Protein AF-A0A699ZZH4-F1 (afdb_monomer_lite)

Foldseek 3Di:
DLLVVLVVLLVVLVVPPAAQDLVNLQVLLVVLCVLQQDDADDDPDPPDPDPDPPPDDQDADPCCSVVVSSLSSLLSQLPRPSYDLVRNCVSCDLVVLLSLVNCLQHSHVVSLVSSLNNNLSCVVRNVVCVVVNVVSLVVVVCCCVPPPVDGNRVVSSVVSVVVVLVPADPPHDPVNDQCQVPLLSLQVVLVVLLVPQDPPDVVVNVVSVVVNVVSVVSHDPVSCVNCVVSVVVVVVVVVVDPVCVVPPPPD

Secondary structure (DSSP, 8-state):
-HHHHHHHHHHHHHHT-SPPPHHHHHHHHHHHHHHH--PPPPPPP-----S-TTS-PPPPPTTHHHHHHHHHHHHHHHH-TTS-HHHHTTTS-HHHHHHHHHGGG-S-HHHHHHHHHHHHHHHHH-GGGHHHHHHHHHHHHHHIIIIIS--TTHHHHHHHHHHHHHTPPSSPPGGG-STTT-GGGHHHHHHHHHHT--SS-HHHHHHHHHHHHHHHHT--HHHHHHHHHHHHHHHHHHHT-TTTTTTSTT-

Organism: Haematococcus lacustris (NCBI:txid44745)

Radius of gyration: 22.62 Å; chains: 1; bounding box: 59×47×50 Å

Structure (mmCIF, N/CA/C/O backbone):
data_AF-A0A699ZZH4-F1
#
_entry.id   AF-A0A699ZZH4-F1
#
loop_
_atom_site.group_PDB
_atom_site.id
_atom_site.type_symbol
_atom_site.label_atom_id
_atom_site.label_alt_id
_atom_site.label_comp_id
_atom_site.label_asym_id
_atom_site.label_entity_id
_atom_site.label_seq_id
_atom_site.pdbx_PDB_ins_code
_atom_site.Cartn_x
_atom_site.Cartn_y
_atom_site.Cartn_z
_atom_site.occupancy
_atom_site.B_iso_or_equiv
_atom_site.auth_seq_id
_atom_site.auth_comp_id
_atom_site.auth_asym_id
_atom_site.auth_atom_id
_atom_site.pdbx_PDB_model_num
ATOM 1 N N . MET A 1 1 ? -25.557 -19.747 -5.235 1.00 61.66 1 MET A N 1
ATOM 2 C CA . MET A 1 1 ? -25.534 -19.888 -3.762 1.00 61.66 1 MET A CA 1
ATOM 3 C C . MET A 1 1 ? -24.491 -18.946 -3.153 1.00 61.66 1 MET A C 1
ATOM 5 O O . MET A 1 1 ? -24.886 -17.841 -2.828 1.00 61.66 1 MET A O 1
ATOM 9 N N . LYS A 1 2 ? -23.179 -19.258 -3.133 1.00 74.25 2 LYS A N 1
ATOM 10 C CA . LYS A 1 2 ? -22.132 -18.415 -2.488 1.00 74.25 2 LYS A CA 1
ATOM 11 C C . LYS A 1 2 ? -22.112 -16.936 -2.929 1.00 74.25 2 LYS A C 1
ATOM 13 O O . LYS A 1 2 ? -22.050 -16.048 -2.089 1.00 74.25 2 LYS A O 1
ATOM 18 N N . ARG A 1 3 ? -22.223 -16.672 -4.238 1.00 74.69 3 ARG A N 1
ATOM 19 C CA . ARG A 1 3 ? -22.277 -15.309 -4.804 1.00 74.69 3 ARG A CA 1
ATOM 20 C C . ARG A 1 3 ? -23.467 -14.486 -4.291 1.00 74.69 3 ARG A C 1
ATOM 22 O O . ARG A 1 3 ? -23.310 -13.310 -4.007 1.00 74.69 3 ARG A O 1
ATOM 29 N N . GLN A 1 4 ? -24.638 -15.112 -4.177 1.00 73.44 4 GLN A N 1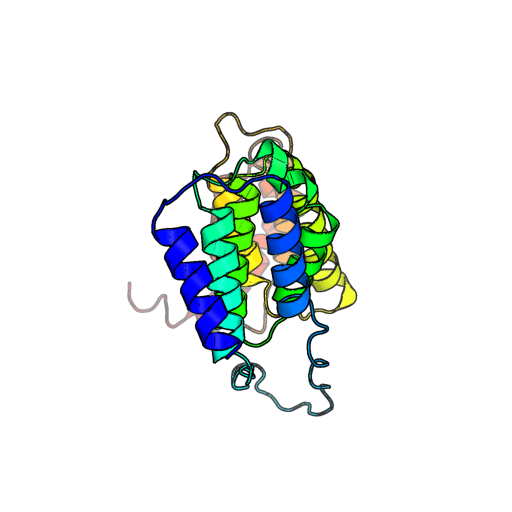
ATOM 30 C CA . GLN A 1 4 ? -25.871 -14.446 -3.751 1.00 73.44 4 GLN A CA 1
ATOM 31 C C . GLN A 1 4 ? -25.791 -14.046 -2.272 1.00 73.44 4 GLN A C 1
ATOM 33 O O . GLN A 1 4 ? -26.080 -12.909 -1.930 1.00 73.44 4 GLN A O 1
ATOM 38 N N . THR A 1 5 ? -25.274 -14.942 -1.428 1.00 78.12 5 THR A N 1
ATOM 39 C CA . THR A 1 5 ? -25.048 -14.672 -0.002 1.00 78.12 5 THR A CA 1
ATOM 40 C C . THR A 1 5 ? -24.056 -13.530 0.225 1.00 78.12 5 THR A C 1
ATOM 42 O O . THR A 1 5 ? -24.264 -12.703 1.103 1.00 78.12 5 THR A O 1
ATOM 45 N N . LEU A 1 6 ? -22.983 -13.442 -0.570 1.00 75.69 6 LEU A N 1
ATOM 46 C CA . LEU A 1 6 ? -22.035 -12.329 -0.458 1.00 75.69 6 LEU A CA 1
ATOM 47 C C . LEU A 1 6 ? -22.650 -10.985 -0.870 1.00 75.69 6 LEU A C 1
ATOM 49 O O . LEU A 1 6 ? -22.359 -9.979 -0.232 1.00 75.69 6 LEU A O 1
ATOM 53 N N . LEU A 1 7 ? -23.508 -10.964 -1.894 1.00 77.62 7 LEU A N 1
ATOM 54 C CA . LEU A 1 7 ? -24.225 -9.746 -2.291 1.00 77.62 7 LEU A CA 1
ATOM 55 C C . LEU A 1 7 ? -25.182 -9.285 -1.187 1.00 77.62 7 LEU A C 1
ATOM 57 O O . LEU A 1 7 ? -25.170 -8.114 -0.830 1.00 77.62 7 LEU A O 1
ATOM 61 N N . GLU A 1 8 ? -25.913 -10.213 -0.566 1.00 79.06 8 GLU A N 1
ATOM 62 C CA . GLU A 1 8 ? -26.787 -9.912 0.576 1.00 79.06 8 GLU A CA 1
ATOM 63 C C . GLU A 1 8 ? -26.007 -9.342 1.773 1.00 79.06 8 GLU A C 1
ATOM 65 O O . GLU A 1 8 ? -26.479 -8.419 2.436 1.00 79.06 8 GLU A O 1
ATOM 70 N N . LEU A 1 9 ? -24.789 -9.834 2.031 1.00 76.12 9 LEU A N 1
ATOM 71 C CA . LEU A 1 9 ? -23.910 -9.287 3.072 1.00 76.12 9 LEU A CA 1
ATOM 72 C C . LEU A 1 9 ? -23.411 -7.873 2.740 1.00 76.12 9 LEU A C 1
ATOM 74 O O . LEU A 1 9 ? -23.331 -7.028 3.635 1.00 76.12 9 LEU A O 1
ATOM 78 N N . VAL A 1 10 ? -23.095 -7.599 1.471 1.00 76.06 10 VAL A N 1
ATOM 79 C CA . VAL A 1 10 ? -22.719 -6.254 1.006 1.00 76.06 10 VAL A CA 1
ATOM 80 C C . VAL A 1 10 ? -23.899 -5.290 1.138 1.00 76.06 10 VAL A C 1
ATOM 82 O O . VAL A 1 10 ? -23.732 -4.188 1.664 1.00 76.06 10 VAL A O 1
ATOM 85 N N . ASP A 1 11 ? -25.095 -5.708 0.728 1.00 77.31 11 ASP A N 1
ATOM 86 C CA . ASP A 1 11 ? -26.317 -4.909 0.839 1.00 77.31 11 ASP A CA 1
ATOM 87 C C . ASP A 1 11 ? -26.667 -4.627 2.303 1.00 77.31 11 ASP A C 1
ATOM 89 O O . ASP A 1 11 ? -26.987 -3.490 2.657 1.00 77.31 11 ASP A O 1
ATOM 93 N N . TYR A 1 12 ? -26.509 -5.618 3.186 1.00 74.94 12 TYR A N 1
ATOM 94 C CA . TYR A 1 12 ? -26.672 -5.432 4.626 1.00 74.94 12 TYR A CA 1
ATOM 95 C C . TYR A 1 12 ? -25.679 -4.402 5.181 1.00 74.94 12 TYR A C 1
ATOM 97 O O . TYR A 1 12 ? -26.095 -3.462 5.861 1.00 74.94 12 TYR A O 1
ATOM 105 N N . ALA A 1 13 ? -24.391 -4.515 4.836 1.00 71.69 13 ALA A N 1
ATOM 106 C CA . ALA A 1 13 ? -23.368 -3.550 5.246 1.00 71.69 13 ALA A CA 1
ATOM 107 C C . ALA A 1 13 ? -23.645 -2.122 4.732 1.00 71.69 13 ALA A C 1
ATOM 109 O O . ALA A 1 13 ? -23.289 -1.154 5.401 1.00 71.69 13 ALA A O 1
ATOM 110 N N . ASN A 1 14 ? -24.304 -1.982 3.577 1.00 71.94 14 ASN A N 1
ATOM 111 C CA . ASN A 1 14 ? -24.702 -0.694 3.001 1.00 71.94 14 ASN A CA 1
ATOM 112 C C . ASN A 1 14 ? -25.986 -0.118 3.609 1.00 71.94 14 ASN A C 1
ATOM 114 O O . ASN A 1 14 ? -26.157 1.099 3.634 1.00 71.94 14 ASN A O 1
ATOM 118 N N . SER A 1 15 ? -26.886 -0.977 4.088 1.00 73.00 15 SER A N 1
ATOM 119 C CA . SER A 1 15 ? -28.198 -0.584 4.613 1.00 73.00 15 SER A CA 1
ATOM 120 C C . SER A 1 15 ? -28.144 0.156 5.959 1.00 73.00 15 SER A C 1
ATOM 122 O O . SER A 1 15 ? -29.145 0.743 6.366 1.00 73.00 15 SER A O 1
ATOM 124 N N . GLY A 1 16 ? -26.994 0.149 6.651 1.00 62.47 16 GLY A N 1
ATOM 125 C CA . GLY A 1 16 ? -26.811 0.820 7.948 1.00 62.47 16 GLY A CA 1
ATOM 126 C C . GLY A 1 16 ? -27.684 0.244 9.071 1.00 62.47 16 GLY A C 1
ATOM 127 O O . GLY A 1 16 ? -27.999 0.940 10.034 1.00 62.47 16 GLY A O 1
ATOM 128 N N . GLY A 1 17 ? -28.121 -1.015 8.938 1.00 59.44 17 GLY A N 1
ATOM 129 C CA . GLY A 1 17 ? -29.123 -1.640 9.808 1.00 59.44 17 GLY A CA 1
ATOM 130 C C . GLY A 1 17 ? -28.672 -1.952 11.243 1.00 59.44 17 GLY A C 1
ATOM 131 O O . GLY A 1 17 ? -29.501 -2.363 12.055 1.00 59.44 17 GLY A O 1
ATOM 132 N N . GLY A 1 18 ? -27.394 -1.757 11.589 1.00 64.06 18 GLY A N 1
ATOM 133 C CA . GLY A 1 18 ? -26.894 -1.941 12.953 1.00 64.06 18 GLY A CA 1
ATOM 134 C C . GLY A 1 18 ? -25.373 -2.077 13.056 1.00 64.06 18 GLY A C 1
ATOM 135 O O . GLY A 1 18 ? -24.693 -2.417 12.091 1.00 64.06 18 GLY A O 1
ATOM 136 N N . LYS A 1 19 ? -24.838 -1.840 14.262 1.00 69.56 19 LYS A N 1
ATOM 137 C CA . LYS A 1 19 ? -23.403 -1.973 14.571 1.00 69.56 19 LYS A CA 1
ATOM 138 C C . LYS A 1 19 ? -22.917 -3.411 14.393 1.00 69.56 19 LYS A C 1
ATOM 140 O O . LYS A 1 19 ? -23.577 -4.344 14.851 1.00 69.56 19 LYS A O 1
ATOM 145 N N . PHE A 1 20 ? -21.722 -3.585 13.828 1.00 77.69 20 PHE A N 1
ATOM 146 C CA . PHE A 1 20 ? -21.059 -4.889 13.818 1.00 77.69 20 PHE A CA 1
ATOM 147 C C . PHE A 1 20 ? -20.626 -5.243 15.243 1.00 77.69 20 PHE A C 1
ATOM 149 O O . PHE A 1 20 ? -19.825 -4.535 15.856 1.00 77.69 20 PHE A O 1
ATOM 156 N N . THR A 1 21 ? -21.172 -6.327 15.794 1.00 78.88 21 THR A N 1
ATOM 157 C CA . THR A 1 21 ? -20.755 -6.831 17.109 1.00 78.88 21 THR A CA 1
ATOM 158 C C . THR A 1 21 ? -19.347 -7.435 17.034 1.00 78.88 21 THR A C 1
ATOM 160 O O . THR A 1 21 ? -18.804 -7.656 15.949 1.00 78.88 21 THR A O 1
ATOM 163 N N . GLU A 1 22 ? -18.732 -7.703 18.189 1.00 78.81 22 GLU A N 1
ATOM 164 C CA . GLU A 1 22 ? -17.402 -8.328 18.253 1.00 78.81 22 GLU A CA 1
ATOM 165 C C . GLU A 1 22 ? -17.391 -9.724 17.616 1.00 78.81 22 GLU A C 1
ATOM 167 O O . GLU A 1 22 ? -16.575 -9.965 16.732 1.00 78.81 22 GLU A O 1
ATOM 172 N N . ALA A 1 23 ? -18.362 -10.580 17.956 1.00 78.62 23 ALA A N 1
ATOM 173 C CA . ALA A 1 23 ? -18.500 -11.912 17.358 1.00 78.62 23 ALA A CA 1
ATOM 174 C C . ALA A 1 23 ? -18.668 -11.853 15.828 1.00 78.62 23 ALA A C 1
ATOM 176 O O . ALA A 1 23 ? -18.004 -12.576 15.095 1.00 78.62 23 ALA A O 1
ATOM 177 N N . VAL A 1 24 ? -19.489 -10.921 15.330 1.00 84.25 24 VAL A N 1
ATOM 178 C CA . VAL A 1 24 ? -19.694 -10.746 13.884 1.00 84.25 24 VAL A CA 1
ATOM 179 C C . VAL A 1 24 ? -18.433 -10.208 13.199 1.00 84.25 24 VAL A C 1
ATOM 181 O O . VAL A 1 24 ? -18.151 -10.568 12.062 1.00 84.25 24 VAL A O 1
ATOM 184 N N . SER A 1 25 ? -17.649 -9.365 13.875 1.00 84.38 25 SER A N 1
ATOM 185 C CA . SER A 1 25 ? -16.388 -8.845 13.330 1.00 84.38 25 SER A CA 1
ATOM 186 C C . SER A 1 25 ? -15.342 -9.943 13.142 1.00 84.38 25 SER A C 1
ATOM 188 O O . SER A 1 25 ? -14.649 -9.949 12.126 1.00 84.38 25 SER A O 1
ATOM 190 N N . GLU A 1 26 ? -15.250 -10.877 14.090 1.00 87.56 26 GLU A N 1
ATOM 191 C CA . GLU A 1 26 ? -14.379 -12.050 13.984 1.00 87.56 26 GLU A CA 1
ATOM 192 C C . GLU A 1 26 ? -14.746 -12.914 12.777 1.00 87.56 26 GLU A C 1
ATOM 194 O O . GLU A 1 26 ? -13.897 -13.175 11.922 1.00 87.56 26 GLU A O 1
ATOM 199 N N . ASP A 1 27 ? -16.028 -13.270 12.661 1.00 87.62 27 ASP A N 1
ATOM 200 C CA . ASP A 1 27 ? -16.542 -14.096 11.567 1.00 87.62 27 ASP A CA 1
ATOM 201 C C . ASP A 1 27 ? -16.331 -13.428 10.201 1.00 87.62 27 ASP A C 1
ATOM 203 O O . ASP A 1 27 ? -15.907 -14.077 9.240 1.00 87.62 27 ASP A O 1
ATOM 207 N N . ILE A 1 28 ? -16.571 -12.115 10.107 1.00 88.06 28 ILE A N 1
ATOM 208 C CA . ILE A 1 28 ? -16.343 -11.340 8.881 1.00 88.06 28 ILE A CA 1
ATOM 209 C C . ILE A 1 28 ? -14.874 -11.412 8.469 1.00 88.06 28 ILE A C 1
ATOM 211 O O . ILE A 1 28 ? -14.575 -11.765 7.326 1.00 88.06 28 ILE A O 1
ATOM 215 N N . VAL A 1 29 ? -13.947 -11.093 9.377 1.00 88.75 29 VAL A N 1
ATOM 216 C CA . VAL A 1 29 ? -12.514 -11.081 9.051 1.00 88.75 29 VAL A CA 1
ATOM 217 C C . VAL A 1 29 ? -12.018 -12.486 8.724 1.00 88.75 29 VAL A C 1
ATOM 219 O O . VAL A 1 29 ? -11.217 -12.645 7.799 1.00 88.75 29 VAL A O 1
ATOM 222 N N . PHE A 1 30 ? -12.530 -13.512 9.405 1.00 90.19 30 PHE A N 1
ATOM 223 C CA . PHE A 1 30 ? -12.238 -14.903 9.085 1.00 90.19 30 PHE A CA 1
ATOM 224 C C . PHE A 1 30 ? -12.675 -15.255 7.656 1.00 90.19 30 PHE A C 1
ATOM 226 O O . PHE A 1 30 ? -11.851 -15.702 6.857 1.00 90.19 30 PHE A O 1
ATOM 233 N N . VAL A 1 31 ? -13.935 -14.993 7.291 1.00 88.69 31 VAL A N 1
ATOM 234 C CA . VAL A 1 31 ? -14.461 -15.282 5.945 1.00 88.69 31 VAL A CA 1
ATOM 235 C C . VAL A 1 31 ? -13.701 -14.504 4.871 1.00 88.69 31 VAL A C 1
ATOM 237 O O . VAL A 1 31 ? -13.338 -15.083 3.845 1.00 88.69 31 VAL A O 1
ATOM 240 N N . LEU A 1 32 ? -13.417 -13.220 5.099 1.00 90.88 32 LEU A N 1
ATOM 241 C CA . LEU A 1 32 ? -12.621 -12.398 4.184 1.00 90.88 32 LEU A CA 1
ATOM 242 C C . LEU A 1 32 ? -11.228 -12.998 3.976 1.00 90.88 32 LEU A C 1
ATOM 244 O O . LEU A 1 32 ? -10.804 -13.194 2.838 1.00 90.88 32 LEU A O 1
ATOM 248 N N . SER A 1 33 ? -10.561 -13.381 5.064 1.00 91.31 33 SER A N 1
ATOM 249 C CA . SER A 1 33 ? -9.224 -13.977 5.024 1.00 91.31 33 SER A CA 1
ATOM 250 C C . SER A 1 33 ? -9.191 -15.277 4.217 1.00 91.31 33 SER A C 1
ATOM 252 O O . SER A 1 33 ? -8.263 -15.481 3.441 1.00 91.31 33 SER A O 1
ATOM 254 N N . GLN A 1 34 ? -10.212 -16.133 4.350 1.00 90.12 34 GLN A N 1
ATOM 255 C CA . GLN A 1 34 ? -10.307 -17.401 3.612 1.00 90.12 34 GLN A CA 1
ATOM 256 C C . GLN A 1 34 ? -10.570 -17.224 2.110 1.00 90.12 34 GLN A C 1
ATOM 258 O O . GLN A 1 34 ? -10.292 -18.130 1.330 1.00 90.12 34 GLN A O 1
ATOM 263 N N . ASN A 1 35 ? -11.154 -16.097 1.696 1.00 89.12 35 ASN A N 1
ATOM 264 C CA . ASN A 1 35 ? -11.464 -15.849 0.287 1.00 89.12 35 ASN A CA 1
ATOM 265 C C . ASN A 1 35 ? -10.393 -15.006 -0.419 1.00 89.12 35 ASN A C 1
ATOM 267 O O . ASN A 1 35 ? -10.234 -15.160 -1.626 1.00 89.12 35 ASN A O 1
ATOM 271 N N . LEU A 1 36 ? -9.690 -14.126 0.303 1.00 91.69 36 LEU A N 1
ATOM 272 C CA . LEU A 1 36 ? -8.691 -13.218 -0.270 1.00 91.69 36 LEU A CA 1
ATOM 273 C C . LEU A 1 36 ? -7.277 -13.801 -0.242 1.00 91.69 36 LEU A C 1
ATOM 275 O O . LEU A 1 36 ? -6.575 -13.761 -1.252 1.00 91.69 36 LEU A O 1
ATOM 279 N N . PHE A 1 37 ? -6.844 -14.323 0.911 1.00 93.50 37 PHE A N 1
ATOM 280 C CA . PHE A 1 37 ? -5.442 -14.670 1.126 1.00 93.50 37 PHE A CA 1
ATOM 281 C C . PHE A 1 37 ? -5.106 -16.020 0.506 1.00 93.50 37 PHE A C 1
ATOM 283 O O . PHE A 1 37 ? -5.366 -17.080 1.077 1.00 93.50 37 PHE A O 1
ATOM 290 N N . ARG A 1 38 ? -4.494 -15.944 -0.672 1.00 90.88 38 ARG A N 1
ATOM 291 C CA . ARG A 1 38 ? -4.035 -17.069 -1.481 1.00 90.88 38 ARG A CA 1
ATOM 292 C C . ARG A 1 38 ? -2.608 -16.814 -1.945 1.00 90.88 38 ARG A C 1
ATOM 294 O O . ARG A 1 38 ? -2.191 -15.665 -2.059 1.00 90.88 38 ARG A O 1
ATOM 301 N N . SER A 1 39 ? -1.877 -17.882 -2.236 1.00 85.19 39 SER A N 1
ATOM 302 C CA . SER A 1 39 ? -0.623 -17.755 -2.974 1.00 85.19 39 SER A CA 1
ATOM 303 C C . SER A 1 39 ? -0.936 -17.311 -4.399 1.00 85.19 39 SER A C 1
ATOM 305 O O . SER A 1 39 ? -1.803 -17.897 -5.051 1.00 85.19 39 SER A O 1
ATOM 307 N N . LEU A 1 40 ? -0.244 -16.274 -4.863 1.00 84.31 40 LEU A N 1
ATOM 308 C CA . LEU A 1 40 ? -0.323 -15.846 -6.252 1.00 84.31 40 LEU A CA 1
ATOM 309 C C . LEU A 1 40 ? 0.296 -16.922 -7.161 1.00 84.31 40 LEU A C 1
ATOM 311 O O . LEU A 1 40 ? 1.188 -17.657 -6.716 1.00 84.31 40 LEU A O 1
ATOM 315 N N . PRO A 1 41 ? -0.183 -17.060 -8.409 1.00 81.31 41 PRO A N 1
ATOM 316 C CA . PRO A 1 41 ? 0.456 -17.943 -9.374 1.00 81.31 41 PRO A CA 1
ATOM 317 C C . PRO A 1 41 ? 1.936 -17.556 -9.535 1.00 81.31 41 PRO A C 1
ATOM 319 O O . PRO A 1 41 ? 2.269 -16.375 -9.425 1.00 81.31 41 PRO A O 1
ATOM 322 N N . PRO A 1 42 ? 2.838 -18.531 -9.759 1.00 76.44 42 PRO A N 1
ATOM 323 C CA . PRO A 1 42 ? 4.248 -18.229 -9.951 1.00 76.44 42 PRO A CA 1
ATOM 324 C C . PRO A 1 42 ? 4.406 -17.265 -11.127 1.00 76.44 42 PRO A C 1
ATOM 326 O O . PRO A 1 42 ? 3.797 -17.469 -12.180 1.00 76.44 42 PRO A O 1
ATOM 329 N N . ALA A 1 43 ? 5.232 -16.234 -10.940 1.00 67.19 43 ALA A N 1
ATOM 330 C CA . ALA A 1 43 ? 5.613 -15.337 -12.021 1.00 67.19 43 ALA A CA 1
ATOM 331 C C . ALA A 1 43 ? 6.167 -16.174 -13.184 1.00 67.19 43 ALA A C 1
ATOM 333 O O . ALA A 1 43 ? 6.968 -17.091 -12.967 1.00 67.19 43 ALA A O 1
ATOM 334 N N . ARG A 1 44 ? 5.711 -15.893 -14.409 1.00 64.56 44 ARG A N 1
ATOM 335 C CA . ARG A 1 44 ? 6.180 -16.595 -15.610 1.00 64.56 44 ARG A CA 1
ATOM 336 C C . ARG A 1 44 ? 7.706 -16.455 -15.686 1.00 64.56 44 ARG A C 1
ATOM 338 O O . ARG A 1 44 ? 8.225 -15.343 -15.599 1.00 64.56 44 ARG A O 1
ATOM 345 N N . SER A 1 45 ? 8.430 -17.576 -15.775 1.00 49.84 45 SER A N 1
ATOM 346 C CA . SER A 1 45 ? 9.889 -17.554 -15.896 1.00 49.84 45 SER A CA 1
ATOM 347 C C . SER A 1 45 ? 10.293 -16.901 -17.215 1.00 49.84 45 SER A C 1
ATOM 349 O O . SER A 1 45 ? 9.839 -17.306 -18.285 1.00 49.84 45 SER A O 1
ATOM 351 N N . HIS A 1 46 ? 11.194 -15.925 -17.122 1.00 49.34 46 HIS A N 1
ATOM 352 C CA . HIS A 1 46 ? 11.928 -15.322 -18.237 1.00 49.34 46 HIS A CA 1
ATOM 353 C C . HIS A 1 46 ? 12.900 -16.329 -18.885 1.00 49.34 46 HIS A C 1
ATOM 355 O O . HIS A 1 46 ? 14.107 -16.124 -18.881 1.00 49.34 46 HIS A O 1
ATOM 361 N N . GLU A 1 47 ? 12.409 -17.447 -19.424 1.00 43.06 47 GLU A N 1
ATOM 362 C CA . GLU A 1 47 ? 13.196 -18.236 -20.393 1.00 43.06 47 GLU A CA 1
ATOM 363 C C . GLU A 1 47 ? 13.049 -17.703 -21.828 1.00 43.06 47 GLU A C 1
ATOM 365 O O . GLU A 1 47 ? 13.675 -18.217 -22.751 1.00 43.06 47 GLU A O 1
ATOM 370 N N . ALA A 1 48 ? 12.278 -16.632 -22.026 1.00 43.22 48 ALA A N 1
ATOM 371 C CA . ALA A 1 48 ? 12.221 -15.902 -23.281 1.00 43.22 48 ALA A CA 1
ATOM 372 C C . ALA A 1 48 ? 12.863 -14.522 -23.099 1.00 43.22 48 ALA A C 1
ATOM 374 O O . ALA A 1 48 ? 12.215 -13.564 -22.688 1.00 43.22 48 ALA A O 1
ATOM 375 N N . GLU A 1 49 ? 14.148 -14.415 -23.441 1.00 42.34 49 GLU A N 1
ATOM 376 C CA . GLU A 1 49 ? 14.733 -13.159 -23.913 1.00 42.34 49 GLU A CA 1
ATOM 377 C C . GLU A 1 49 ? 13.999 -12.735 -25.202 1.00 42.34 49 GLU A C 1
ATOM 379 O O . GLU A 1 49 ? 14.494 -12.903 -26.315 1.00 42.34 49 GLU A O 1
ATOM 384 N N . SER A 1 50 ? 12.776 -12.224 -25.077 1.00 41.41 50 SER A N 1
ATOM 385 C CA . SER A 1 50 ? 12.088 -11.517 -26.150 1.00 41.41 50 SER A CA 1
ATOM 386 C C . SER A 1 50 ? 11.791 -10.108 -25.673 1.00 41.41 50 SER A C 1
ATOM 388 O O . SER A 1 50 ? 11.079 -9.894 -24.696 1.00 41.41 50 SER A O 1
ATOM 390 N N . PHE A 1 51 ? 12.409 -9.162 -26.368 1.00 42.66 51 PHE A N 1
ATOM 391 C CA . PHE A 1 51 ? 12.216 -7.728 -26.264 1.00 42.66 51 PHE A CA 1
ATOM 392 C C . PHE A 1 51 ? 10.731 -7.369 -26.441 1.00 42.66 51 PHE A C 1
ATOM 394 O O . PHE A 1 51 ? 10.311 -7.167 -27.568 1.00 42.66 51 PHE A O 1
ATOM 401 N N . ASP A 1 52 ? 9.950 -7.371 -25.359 1.00 46.47 52 ASP A N 1
ATOM 402 C CA . ASP A 1 52 ? 8.867 -6.412 -25.074 1.00 46.47 52 ASP A CA 1
ATOM 403 C C . ASP A 1 52 ? 8.143 -6.798 -23.774 1.00 46.47 52 ASP A C 1
ATOM 405 O O . ASP A 1 52 ? 7.096 -7.439 -23.766 1.00 46.47 52 ASP A O 1
ATOM 409 N N . ALA A 1 53 ? 8.700 -6.394 -22.630 1.00 53.38 53 ALA A N 1
ATOM 410 C CA . ALA A 1 53 ? 7.998 -6.504 -21.346 1.00 53.38 53 ALA A CA 1
ATOM 411 C C . ALA A 1 53 ? 6.816 -5.514 -21.234 1.00 53.38 53 ALA A C 1
ATOM 413 O O . ALA A 1 53 ? 6.025 -5.613 -20.300 1.00 53.38 53 ALA A O 1
ATOM 414 N N . GLU A 1 54 ? 6.710 -4.547 -22.156 1.00 50.12 54 GLU A N 1
ATOM 415 C CA . GLU A 1 54 ? 5.651 -3.529 -22.184 1.00 50.12 54 GLU A CA 1
ATOM 416 C C . GLU A 1 54 ? 4.398 -3.978 -22.971 1.00 50.12 54 GLU A C 1
ATOM 418 O O . GLU A 1 54 ? 3.344 -3.367 -22.805 1.00 50.12 54 GLU A O 1
ATOM 423 N N . GLU A 1 55 ? 4.467 -5.066 -23.758 1.00 48.41 55 GLU A N 1
ATOM 424 C CA . GLU A 1 55 ? 3.330 -5.610 -24.530 1.00 48.41 55 GLU A CA 1
ATOM 425 C C . GLU A 1 55 ? 2.689 -6.877 -23.920 1.00 48.41 55 GLU A C 1
ATOM 427 O O . GLU A 1 55 ? 1.715 -7.401 -24.466 1.00 48.41 55 GLU A O 1
ATOM 432 N N . GLU A 1 56 ? 3.181 -7.393 -22.785 1.00 58.66 56 GLU A N 1
ATOM 433 C CA . GLU A 1 56 ? 2.561 -8.561 -22.144 1.00 58.66 56 GLU A CA 1
ATOM 434 C C . GLU A 1 56 ? 1.187 -8.201 -21.552 1.00 58.66 56 GLU A C 1
ATOM 436 O O . GLU A 1 56 ? 1.080 -7.503 -20.541 1.00 58.66 56 GLU A O 1
ATOM 441 N N . GLU A 1 57 ? 0.116 -8.708 -22.174 1.00 68.06 57 GLU A N 1
ATOM 442 C CA . GLU A 1 57 ? -1.245 -8.565 -21.653 1.00 68.06 57 GLU A CA 1
ATOM 443 C C . GLU A 1 57 ? -1.327 -9.079 -20.201 1.00 68.06 57 GLU A C 1
ATOM 445 O O . GLU A 1 57 ? -0.961 -10.232 -19.929 1.00 68.06 57 GLU A O 1
ATOM 450 N N . PRO A 1 58 ? -1.837 -8.265 -19.255 1.00 74.81 58 PRO A N 1
ATOM 451 C CA . PRO A 1 58 ? -1.900 -8.651 -17.853 1.00 74.81 58 PRO A CA 1
ATOM 452 C C . PRO A 1 58 ? -2.814 -9.863 -17.663 1.00 74.81 58 PRO A C 1
ATOM 454 O O . PRO A 1 58 ? -3.953 -9.888 -18.143 1.00 74.81 58 PRO A O 1
ATOM 457 N N . SER A 1 59 ? -2.341 -10.864 -16.916 1.00 80.38 59 SER A N 1
ATOM 458 C CA . SER A 1 59 ? -3.154 -12.034 -16.590 1.00 80.38 59 SER A CA 1
ATOM 459 C C . SER A 1 59 ? -4.320 -11.635 -15.684 1.00 80.38 59 SER A C 1
ATOM 461 O O . SER A 1 59 ? -4.133 -11.214 -14.544 1.00 80.38 59 SER A O 1
ATOM 463 N N . LEU A 1 60 ? -5.544 -11.813 -16.180 1.00 87.69 60 LEU A N 1
ATOM 464 C CA . LEU A 1 60 ? -6.767 -11.550 -15.424 1.00 87.69 60 LEU A CA 1
ATOM 465 C C . LEU A 1 60 ? -7.154 -12.757 -14.563 1.00 87.69 60 LEU A C 1
ATOM 467 O O . LEU A 1 60 ? -7.155 -13.892 -15.045 1.00 87.69 60 LEU A O 1
ATOM 471 N N . ASP A 1 61 ? -7.555 -12.522 -13.310 1.00 85.12 61 ASP A N 1
ATOM 472 C CA . ASP A 1 61 ? -7.975 -13.613 -12.426 1.00 85.12 61 ASP A CA 1
ATOM 473 C C . ASP A 1 61 ? -9.356 -14.161 -12.864 1.00 85.12 61 ASP A C 1
ATOM 475 O O . ASP A 1 61 ? -10.342 -13.412 -12.913 1.00 85.12 61 ASP A O 1
ATOM 479 N N . PRO A 1 62 ? -9.490 -15.464 -13.180 1.00 87.50 62 PRO A N 1
ATOM 480 C CA . PRO A 1 62 ? -10.763 -16.043 -13.614 1.00 87.50 62 PRO A CA 1
ATOM 481 C C . PRO A 1 62 ? -11.828 -16.051 -12.505 1.00 87.50 62 PRO A C 1
ATOM 483 O O . PRO A 1 62 ? -13.026 -16.067 -12.796 1.00 87.50 62 PRO A O 1
ATOM 486 N N . ALA A 1 63 ? -11.423 -16.012 -11.232 1.00 89.56 63 ALA A N 1
ATOM 487 C CA . ALA A 1 63 ? -12.320 -15.909 -10.085 1.00 89.56 63 ALA A CA 1
ATOM 488 C C . ALA A 1 63 ? -12.731 -14.457 -9.778 1.00 89.56 63 ALA A C 1
ATOM 490 O O . ALA A 1 63 ? -13.461 -14.228 -8.806 1.00 89.56 63 ALA A O 1
ATOM 491 N N . TRP A 1 64 ? -12.336 -13.482 -10.610 1.00 92.38 64 TRP A N 1
ATOM 492 C CA . TRP A 1 64 ? -12.630 -12.061 -10.410 1.00 92.38 64 TRP A CA 1
ATOM 493 C C . TRP A 1 64 ? -14.101 -11.739 -10.095 1.00 92.38 64 TRP A C 1
ATOM 495 O O . TRP A 1 64 ? -14.335 -11.006 -9.138 1.00 92.38 64 TRP A O 1
ATOM 505 N N . PRO A 1 65 ? -15.122 -12.311 -10.771 1.00 89.81 65 PRO A N 1
ATOM 506 C CA . PRO A 1 65 ? -16.523 -12.015 -10.448 1.00 89.81 65 PRO A CA 1
ATOM 507 C C . PRO A 1 65 ? -16.932 -12.366 -9.008 1.00 89.81 65 PRO A C 1
ATOM 509 O O . PRO A 1 65 ? -17.930 -11.850 -8.505 1.00 89.81 65 PRO A O 1
ATOM 512 N N . HIS A 1 66 ? -16.198 -13.273 -8.357 1.00 88.75 66 HIS A N 1
ATOM 513 C CA . HIS A 1 66 ? -16.357 -13.601 -6.941 1.00 88.75 66 HIS A CA 1
ATOM 514 C C . HIS A 1 66 ? -15.452 -12.725 -6.072 1.00 88.75 66 HIS A C 1
ATOM 516 O O . HIS A 1 66 ? -15.934 -12.130 -5.110 1.00 88.75 66 HIS A O 1
ATOM 522 N N . LEU A 1 67 ? -14.169 -12.607 -6.428 1.00 91.50 67 LEU A N 1
ATOM 523 C CA . LEU A 1 67 ? -13.187 -11.811 -5.684 1.00 91.50 67 LEU A CA 1
ATOM 524 C C . LEU A 1 67 ? -13.592 -10.341 -5.577 1.00 91.50 67 LEU A C 1
ATOM 526 O O . LEU A 1 67 ? -13.494 -9.773 -4.496 1.00 91.50 67 LEU A O 1
ATOM 530 N N . GLN A 1 68 ? -14.137 -9.756 -6.643 1.00 93.12 68 GLN A N 1
ATOM 531 C CA . GLN A 1 68 ? -14.640 -8.385 -6.654 1.00 93.12 68 GLN A CA 1
ATOM 532 C C . GLN A 1 68 ? -15.650 -8.142 -5.525 1.00 93.12 68 GLN A C 1
ATOM 534 O O . GLN A 1 68 ? -15.577 -7.130 -4.837 1.00 93.12 68 GLN A O 1
ATOM 539 N N . ILE A 1 69 ? -16.571 -9.082 -5.292 1.00 90.38 69 ILE A N 1
ATOM 540 C CA . ILE A 1 69 ? -17.595 -8.949 -4.245 1.00 90.38 69 ILE A CA 1
ATOM 541 C C . ILE A 1 69 ? -16.953 -9.048 -2.858 1.00 90.38 69 ILE A C 1
ATOM 543 O O . ILE A 1 69 ? -17.338 -8.328 -1.941 1.00 90.38 69 ILE A O 1
ATOM 547 N N . VAL A 1 70 ? -15.954 -9.918 -2.699 1.00 93.81 70 VAL A N 1
ATOM 548 C CA . VAL A 1 70 ? -15.213 -10.071 -1.439 1.00 93.81 70 VAL A CA 1
ATOM 549 C C . VAL A 1 70 ? -14.395 -8.810 -1.130 1.00 93.81 70 VAL A C 1
ATOM 551 O O . VAL A 1 70 ? -14.411 -8.340 0.007 1.00 93.81 70 VAL A O 1
ATOM 554 N N . TYR A 1 71 ? -13.731 -8.227 -2.132 1.00 95.25 71 TYR A N 1
ATOM 555 C CA . TYR A 1 71 ? -13.010 -6.960 -2.003 1.00 95.25 71 TYR A CA 1
ATOM 556 C C . TYR A 1 71 ? -13.941 -5.789 -1.701 1.00 95.25 71 TYR A C 1
ATOM 558 O O . TYR A 1 71 ? -13.654 -5.005 -0.796 1.00 95.25 71 TYR A O 1
ATOM 566 N N . GLU A 1 72 ? -15.077 -5.699 -2.394 1.00 92.62 72 GLU A N 1
ATOM 567 C CA . GLU A 1 72 ? -16.105 -4.700 -2.108 1.00 92.62 72 GLU A CA 1
ATOM 568 C C . GLU A 1 72 ? -16.598 -4.841 -0.663 1.00 92.62 72 GLU A C 1
ATOM 570 O O . GLU A 1 72 ? -16.657 -3.854 0.067 1.00 92.62 72 GLU A O 1
ATOM 575 N N . PHE A 1 73 ? -16.871 -6.065 -0.202 1.00 91.12 73 PHE A N 1
ATOM 576 C CA . PHE A 1 73 ? -17.302 -6.306 1.172 1.00 91.12 73 PHE A CA 1
ATOM 577 C C . PHE A 1 73 ? -16.245 -5.881 2.201 1.00 91.12 73 PHE A C 1
ATOM 579 O O . PHE A 1 73 ? -16.579 -5.187 3.162 1.00 91.12 73 PHE A O 1
ATOM 586 N N . LEU A 1 74 ? -14.967 -6.220 1.984 1.00 94.12 74 LEU A N 1
ATOM 587 C CA . LEU A 1 74 ? -13.870 -5.763 2.843 1.00 94.12 74 LEU A CA 1
ATOM 588 C C . LEU A 1 74 ? -13.780 -4.232 2.862 1.00 94.12 74 LEU A C 1
ATOM 590 O O . LEU A 1 74 ? -13.666 -3.638 3.935 1.00 94.12 74 LEU A O 1
ATOM 594 N N . LEU A 1 75 ? -13.868 -3.579 1.702 1.00 93.69 75 LEU A N 1
ATOM 595 C CA . LEU A 1 75 ? -13.837 -2.122 1.608 1.00 93.69 75 LEU A CA 1
ATOM 596 C C . LEU A 1 75 ? -14.997 -1.489 2.388 1.00 93.69 75 LEU A C 1
ATOM 598 O O . LEU A 1 75 ? -14.769 -0.577 3.187 1.00 93.69 75 LEU A O 1
ATOM 602 N N . ARG A 1 76 ? -16.224 -1.995 2.217 1.00 90.38 76 ARG A N 1
ATOM 603 C CA . ARG A 1 76 ? -17.405 -1.524 2.958 1.00 90.38 76 ARG A CA 1
ATOM 604 C C . ARG A 1 76 ? -17.253 -1.736 4.458 1.00 90.38 76 ARG A C 1
ATOM 606 O O . ARG A 1 76 ? -17.509 -0.806 5.219 1.00 90.38 76 ARG A O 1
ATOM 613 N N . TYR A 1 77 ? -16.768 -2.900 4.886 1.00 90.25 77 TYR A N 1
ATOM 614 C CA . TYR A 1 77 ? -16.505 -3.186 6.297 1.00 90.25 77 TYR A CA 1
ATOM 615 C C . TYR A 1 77 ? -15.473 -2.218 6.898 1.00 90.25 77 TYR A C 1
ATOM 617 O O . TYR A 1 77 ? -15.690 -1.658 7.977 1.00 90.25 77 TYR A O 1
ATOM 625 N N . VAL A 1 78 ? -14.371 -1.955 6.187 1.00 91.06 78 VAL A N 1
ATOM 626 C CA . VAL A 1 78 ? -13.326 -1.026 6.641 1.00 91.06 78 VAL A CA 1
ATOM 627 C C . VAL A 1 78 ? -13.843 0.413 6.687 1.00 91.06 78 VAL A C 1
ATOM 629 O O . VAL A 1 78 ? -13.559 1.119 7.654 1.00 91.06 78 VAL A O 1
ATOM 632 N N . VAL A 1 79 ? -14.612 0.867 5.696 1.00 89.38 79 VAL A N 1
ATOM 633 C CA . VAL A 1 79 ? -15.094 2.259 5.619 1.00 89.38 79 VAL A CA 1
ATOM 634 C C . VAL A 1 79 ? -16.288 2.520 6.542 1.00 89.38 79 VAL A C 1
ATOM 636 O O . VAL A 1 79 ? -16.421 3.638 7.035 1.00 89.38 79 VAL A O 1
ATOM 639 N N . SER A 1 80 ? -17.111 1.512 6.839 1.00 86.25 80 SER A N 1
ATOM 640 C CA . SER A 1 80 ? -18.348 1.679 7.610 1.00 86.25 80 SER A CA 1
ATOM 641 C C . SER A 1 80 ? -18.130 2.339 8.978 1.00 86.25 80 SER A C 1
ATOM 643 O O . SER A 1 80 ? -17.235 1.966 9.744 1.00 86.25 80 SER A O 1
ATOM 645 N N . ASN A 1 81 ? -18.983 3.312 9.304 1.00 82.69 81 ASN A N 1
ATOM 646 C CA . ASN A 1 81 ? -19.016 3.963 10.618 1.00 82.69 81 ASN A CA 1
ATOM 647 C C . ASN A 1 81 ? -19.569 3.038 11.715 1.00 82.69 81 ASN A C 1
ATOM 649 O O . ASN A 1 81 ? -19.315 3.269 12.896 1.00 82.69 81 ASN A O 1
ATOM 653 N N . ASP A 1 82 ? -20.274 1.976 11.322 1.00 81.62 82 ASP A N 1
ATOM 654 C CA . ASP A 1 82 ? -20.817 0.953 12.218 1.00 81.62 82 ASP A CA 1
ATOM 655 C C . ASP A 1 82 ? -19.748 -0.040 12.701 1.00 81.62 82 ASP A C 1
ATOM 657 O O . ASP A 1 82 ? -19.977 -0.798 13.647 1.00 81.62 82 ASP A O 1
ATOM 661 N N . THR A 1 83 ? -18.564 -0.018 12.080 1.00 81.50 83 THR A N 1
ATOM 662 C CA . THR A 1 83 ? -17.398 -0.809 12.481 1.00 81.50 83 THR A CA 1
ATOM 663 C C . THR A 1 83 ? -16.636 -0.100 13.599 1.00 81.50 83 THR A C 1
ATOM 665 O O . THR A 1 83 ? -15.912 0.872 13.351 1.00 81.50 83 THR A O 1
ATOM 668 N N . ASP A 1 84 ? -16.738 -0.616 14.828 1.00 83.19 84 ASP A N 1
ATOM 669 C CA . ASP A 1 84 ? -15.950 -0.119 15.959 1.00 83.19 84 ASP A CA 1
ATOM 670 C C . ASP A 1 84 ? -14.456 -0.410 15.745 1.00 83.19 84 ASP A C 1
ATOM 672 O O . ASP A 1 84 ? -13.986 -1.547 15.847 1.00 83.19 84 ASP A O 1
ATOM 676 N N . ALA A 1 85 ? -13.680 0.646 15.492 1.00 85.00 85 ALA A N 1
ATOM 677 C CA . ALA A 1 85 ? -12.246 0.546 15.249 1.00 85.00 85 ALA A CA 1
ATOM 678 C C . ALA A 1 85 ? -11.460 -0.053 16.432 1.00 85.00 85 ALA A C 1
ATOM 680 O O . ALA A 1 85 ? -10.379 -0.608 16.228 1.00 85.00 85 ALA A O 1
ATOM 681 N N . LYS A 1 86 ? -11.972 0.038 17.671 1.00 86.06 86 LYS A N 1
ATOM 682 C CA . LYS A 1 86 ? -11.327 -0.556 18.855 1.00 86.06 86 LYS A CA 1
ATOM 683 C C . LYS A 1 86 ? -11.440 -2.075 18.873 1.00 86.06 86 LYS A C 1
ATOM 685 O O . LYS A 1 86 ? -10.544 -2.721 19.417 1.00 86.06 86 LYS A O 1
ATOM 690 N N . VAL A 1 87 ? -12.512 -2.611 18.297 1.00 86.69 87 VAL A N 1
ATOM 691 C CA . VAL A 1 87 ? -12.770 -4.048 18.190 1.00 86.69 87 VAL A CA 1
ATOM 692 C C . VAL A 1 87 ? -12.137 -4.590 16.913 1.00 86.69 87 VAL A C 1
ATOM 694 O O . VAL A 1 87 ? -11.313 -5.496 16.982 1.00 86.69 87 VAL A O 1
ATOM 697 N N . ALA A 1 88 ? -12.409 -3.966 15.764 1.00 87.56 88 ALA A N 1
ATOM 698 C CA . ALA A 1 88 ? -11.935 -4.433 14.460 1.00 87.56 88 ALA A CA 1
ATOM 699 C C . ALA A 1 88 ? -10.399 -4.516 14.354 1.00 87.56 88 ALA A C 1
ATOM 701 O O . ALA A 1 88 ? -9.884 -5.436 13.724 1.00 87.56 88 ALA A O 1
ATOM 702 N N . LYS A 1 89 ? -9.648 -3.634 15.036 1.00 87.94 89 LYS A N 1
ATOM 703 C CA . LYS A 1 89 ? -8.169 -3.690 15.073 1.00 87.94 89 LYS A CA 1
ATOM 704 C C . LYS A 1 89 ? -7.593 -4.964 15.710 1.00 87.94 89 LYS A C 1
ATOM 706 O O . LYS A 1 89 ? -6.402 -5.212 15.580 1.00 87.94 89 LYS A O 1
ATOM 711 N N . LYS A 1 90 ? -8.393 -5.718 16.478 1.00 90.50 90 LYS A N 1
ATOM 712 C CA . LYS A 1 90 ? -7.962 -7.006 17.047 1.00 90.50 90 LYS A CA 1
ATOM 713 C C . LYS A 1 90 ? -7.862 -8.085 15.967 1.00 90.50 90 LYS A C 1
ATOM 715 O O . LYS A 1 90 ? -7.069 -9.002 16.116 1.00 90.50 90 LYS A O 1
ATOM 720 N N . TYR A 1 91 ? -8.664 -7.952 14.911 1.00 92.12 91 TYR A N 1
ATOM 721 C CA . TYR A 1 91 ? -8.799 -8.932 13.836 1.00 92.12 91 TYR A CA 1
ATOM 722 C C . TYR A 1 91 ? -8.086 -8.481 12.554 1.00 92.12 91 TYR A C 1
ATOM 724 O O . TYR A 1 91 ? -7.457 -9.291 11.882 1.00 92.12 91 TYR A O 1
ATOM 732 N N . ILE A 1 92 ? -8.117 -7.180 12.238 1.00 93.44 92 ILE A N 1
ATOM 733 C CA . ILE A 1 92 ? -7.250 -6.567 11.219 1.00 93.44 92 ILE A CA 1
ATOM 734 C C . ILE A 1 92 ? -5.893 -6.302 11.872 1.00 93.44 92 ILE A C 1
ATOM 736 O O . ILE A 1 92 ? -5.550 -5.167 12.182 1.00 93.44 92 ILE A O 1
ATOM 740 N N . ASP A 1 93 ? -5.159 -7.366 12.165 1.00 94.19 93 ASP A N 1
ATOM 741 C CA . ASP A 1 93 ? -3.874 -7.300 12.847 1.00 94.19 93 ASP A CA 1
ATOM 742 C C . ASP A 1 93 ? -2.696 -7.120 11.865 1.00 94.19 93 ASP A C 1
ATOM 744 O O . ASP A 1 93 ? -2.858 -6.901 10.661 1.00 94.19 93 ASP A O 1
ATOM 748 N N . GLN A 1 94 ? -1.466 -7.184 12.382 1.00 93.88 94 GLN A N 1
ATOM 749 C CA . GLN A 1 94 ? -0.267 -7.085 11.543 1.00 93.88 94 GLN A CA 1
ATOM 750 C C . GLN A 1 94 ? -0.162 -8.240 10.535 1.00 93.88 94 GLN A C 1
ATOM 752 O O . GLN A 1 94 ? 0.326 -8.028 9.426 1.00 93.88 94 GLN A O 1
ATOM 757 N N . GLN A 1 95 ? -0.640 -9.437 10.889 1.00 95.25 95 GLN A N 1
ATOM 758 C CA . GLN A 1 95 ? -0.605 -10.597 10.004 1.00 95.25 95 GLN A CA 1
ATOM 759 C C . GLN A 1 95 ? -1.587 -10.434 8.841 1.00 95.25 95 GLN A C 1
ATOM 761 O O . GLN A 1 95 ? -1.238 -10.747 7.703 1.00 95.25 95 GLN A O 1
ATOM 766 N N . PHE A 1 96 ? -2.785 -9.913 9.109 1.00 96.06 96 PHE A N 1
ATOM 767 C CA . PHE A 1 96 ? -3.765 -9.562 8.086 1.00 96.06 96 PHE A CA 1
ATOM 768 C C . PHE A 1 96 ? -3.182 -8.540 7.105 1.00 96.06 96 PHE A C 1
ATOM 770 O O . PHE A 1 96 ? -3.242 -8.738 5.895 1.00 96.06 96 PHE A O 1
ATOM 777 N N . VAL A 1 97 ? -2.567 -7.470 7.622 1.00 95.69 97 VAL A N 1
ATOM 778 C CA . VAL A 1 97 ? -1.934 -6.428 6.796 1.00 95.69 97 VAL A CA 1
ATOM 779 C C . VAL A 1 97 ? -0.795 -6.995 5.949 1.00 95.69 97 VAL A C 1
ATOM 781 O O . VAL A 1 97 ? -0.672 -6.626 4.785 1.00 95.69 97 VAL A O 1
ATOM 784 N N . LEU A 1 98 ? 0.026 -7.891 6.503 1.00 95.38 98 LEU A N 1
ATOM 785 C CA . LEU A 1 98 ? 1.122 -8.512 5.761 1.00 95.38 98 LEU A CA 1
ATOM 786 C C . LEU A 1 98 ? 0.600 -9.355 4.591 1.00 95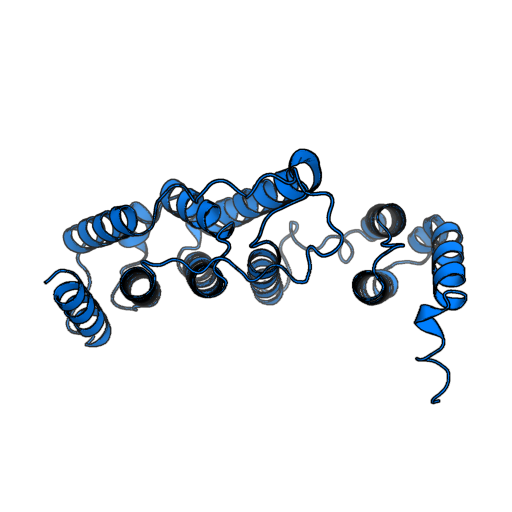.38 98 LEU A C 1
ATOM 788 O O . LEU A 1 98 ? 1.045 -9.164 3.466 1.00 95.38 98 LEU A O 1
ATOM 792 N N . LYS A 1 99 ? -0.398 -10.213 4.835 1.00 96.25 99 LYS A N 1
ATOM 793 C CA . LYS A 1 99 ? -1.035 -11.013 3.777 1.00 96.25 99 LYS A CA 1
ATOM 794 C C . LYS A 1 99 ? -1.737 -10.147 2.732 1.00 96.25 99 LYS A C 1
ATOM 796 O O . LYS A 1 99 ? -1.761 -10.497 1.560 1.00 96.25 99 LYS A O 1
ATOM 801 N N . LEU A 1 100 ? -2.300 -9.007 3.137 1.00 96.69 100 LEU A N 1
ATOM 802 C CA . LEU A 1 100 ? -2.883 -8.042 2.205 1.00 96.69 100 LEU A CA 1
ATOM 803 C C . LEU A 1 100 ? -1.809 -7.406 1.308 1.00 96.69 100 LEU A C 1
ATOM 805 O O . LEU A 1 100 ? -2.052 -7.218 0.121 1.00 96.69 100 LEU A O 1
ATOM 809 N N . LEU A 1 101 ? -0.632 -7.097 1.862 1.00 95.25 101 LEU A N 1
ATOM 810 C CA . LEU A 1 101 ? 0.507 -6.561 1.110 1.00 95.25 101 LEU A CA 1
ATOM 811 C C . LEU A 1 101 ? 1.085 -7.572 0.114 1.00 95.25 101 LEU A C 1
ATOM 813 O O . LEU A 1 101 ? 1.466 -7.171 -0.977 1.00 95.25 101 LEU A O 1
ATOM 817 N N . GLU A 1 102 ? 1.105 -8.863 0.447 1.00 94.69 102 GLU A N 1
ATOM 818 C CA . GLU A 1 102 ? 1.548 -9.922 -0.475 1.00 94.69 102 GLU A CA 1
ATOM 819 C C . GLU A 1 102 ? 0.709 -9.968 -1.764 1.00 94.69 102 GLU A C 1
ATOM 821 O O . GLU A 1 102 ? 1.235 -10.264 -2.833 1.00 94.69 102 GLU A O 1
ATOM 826 N N . LEU A 1 103 ? -0.579 -9.613 -1.694 1.00 96.31 103 LEU A N 1
ATOM 827 C CA . LEU A 1 103 ? -1.468 -9.593 -2.861 1.00 96.31 103 LEU A CA 1
ATOM 828 C C . LEU A 1 103 ? -1.195 -8.424 -3.824 1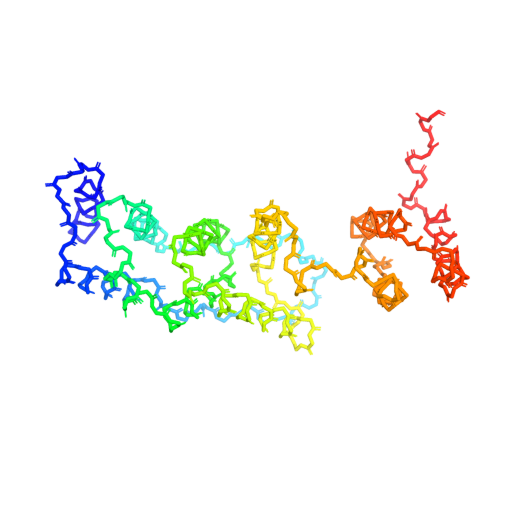.00 96.31 103 LEU A C 1
ATOM 830 O O . LEU A 1 103 ? -1.690 -8.452 -4.949 1.00 96.31 103 LEU A O 1
ATOM 834 N N . PHE A 1 104 ? -0.408 -7.409 -3.432 1.00 94.81 104 PHE A N 1
ATOM 835 C CA . PHE A 1 104 ? -0.047 -6.308 -4.340 1.00 94.81 104 PHE A CA 1
ATOM 836 C C . PHE A 1 104 ? 0.808 -6.774 -5.520 1.00 94.81 104 PHE A C 1
ATOM 838 O O . PHE A 1 104 ? 0.885 -6.067 -6.520 1.00 94.81 104 PHE A O 1
ATOM 845 N N . ASP A 1 105 ? 1.419 -7.955 -5.438 1.00 92.81 105 ASP A N 1
ATOM 846 C CA . ASP A 1 105 ? 2.147 -8.540 -6.561 1.00 92.81 105 ASP A CA 1
ATOM 847 C C . ASP A 1 105 ? 1.224 -9.236 -7.584 1.00 92.81 105 ASP A C 1
ATOM 849 O O . ASP A 1 105 ? 1.700 -9.868 -8.523 1.00 92.81 105 ASP A O 1
ATOM 853 N N . SER A 1 106 ? -0.105 -9.124 -7.441 1.00 92.31 106 SER A N 1
ATOM 854 C CA . SER A 1 106 ? -1.065 -9.635 -8.428 1.00 92.31 106 SER A CA 1
ATOM 855 C C . SER A 1 106 ? -0.867 -8.971 -9.794 1.00 92.31 106 SER A C 1
ATOM 857 O O . SER A 1 106 ? -0.723 -7.750 -9.892 1.00 92.31 106 SER A O 1
ATOM 859 N N . GLU A 1 107 ? -0.901 -9.764 -10.866 1.00 90.25 107 GLU A N 1
ATOM 860 C CA . GLU A 1 107 ? -0.852 -9.261 -12.246 1.00 90.25 107 GLU A CA 1
ATOM 861 C C . GLU A 1 107 ? -2.152 -8.545 -12.648 1.00 90.25 107 GLU A C 1
ATOM 863 O O . GLU A 1 107 ? -2.120 -7.665 -13.510 1.00 90.25 107 GLU A O 1
ATOM 868 N N . ASP A 1 108 ? -3.273 -8.831 -11.973 1.00 92.19 108 ASP A N 1
ATOM 869 C CA . ASP A 1 108 ? -4.571 -8.228 -12.273 1.00 92.19 108 ASP A CA 1
ATOM 870 C C . ASP A 1 108 ? -4.650 -6.783 -11.731 1.00 92.19 108 ASP A C 1
ATOM 872 O O . ASP A 1 108 ? -4.726 -6.578 -10.512 1.00 92.19 108 ASP A O 1
ATOM 876 N N . PRO A 1 109 ? -4.685 -5.751 -12.599 1.00 91.50 109 PRO A N 1
ATOM 877 C CA . PRO A 1 109 ? -4.726 -4.354 -12.159 1.00 91.50 109 PRO A CA 1
ATOM 878 C C . PRO A 1 109 ? -5.983 -4.017 -11.350 1.00 91.50 109 PRO A C 1
ATOM 880 O O . PRO A 1 109 ? -5.961 -3.116 -10.512 1.00 91.50 109 PRO A O 1
ATOM 883 N N . ARG A 1 110 ? -7.086 -4.748 -11.560 1.00 94.88 110 ARG A N 1
ATOM 884 C CA . ARG A 1 110 ? -8.343 -4.513 -10.839 1.00 94.88 110 ARG A CA 1
ATOM 885 C C . ARG A 1 110 ? -8.208 -4.920 -9.375 1.00 94.88 110 ARG A C 1
ATOM 887 O O . ARG A 1 110 ? -8.730 -4.239 -8.495 1.00 94.88 110 ARG A O 1
ATOM 894 N N . GLU A 1 111 ? -7.491 -6.012 -9.112 1.00 95.31 111 GLU A N 1
ATOM 895 C CA . GLU A 1 111 ? -7.180 -6.460 -7.755 1.00 95.31 111 GLU A CA 1
ATOM 896 C C . GLU A 1 111 ? -6.288 -5.435 -7.047 1.00 95.31 111 GLU A C 1
ATOM 898 O O . GLU A 1 111 ? -6.593 -5.024 -5.924 1.00 95.31 111 GLU A O 1
ATOM 903 N N . ARG A 1 112 ? -5.250 -4.944 -7.738 1.00 95.00 112 ARG A N 1
ATOM 904 C CA . ARG A 1 112 ? -4.338 -3.922 -7.203 1.00 95.00 112 ARG A CA 1
ATOM 905 C C . ARG A 1 112 ? -5.041 -2.612 -6.849 1.00 95.00 112 ARG A C 1
ATOM 907 O O . ARG A 1 112 ? -4.749 -2.047 -5.797 1.00 95.00 112 ARG A O 1
ATOM 914 N N . ASP A 1 113 ? -6.014 -2.157 -7.637 1.00 93.94 113 ASP A N 1
ATOM 915 C CA . ASP A 1 113 ? -6.753 -0.921 -7.333 1.00 93.94 113 ASP A CA 1
ATOM 916 C C . ASP A 1 113 ? -7.639 -1.038 -6.072 1.00 93.94 113 ASP A C 1
ATOM 918 O O . ASP A 1 113 ? -7.675 -0.134 -5.222 1.00 93.94 113 ASP A O 1
ATOM 922 N N . TYR A 1 114 ? -8.280 -2.196 -5.869 1.00 97.19 114 TYR A N 1
ATOM 923 C CA . TYR A 1 114 ? -8.994 -2.486 -4.621 1.00 97.19 114 TYR A CA 1
ATOM 924 C C . TYR A 1 114 ? -8.039 -2.549 -3.428 1.00 97.19 114 TYR A C 1
ATOM 926 O O . TYR A 1 114 ? -8.299 -1.921 -2.397 1.00 97.19 114 TYR A O 1
ATOM 934 N N . LEU A 1 115 ? -6.923 -3.272 -3.563 1.00 97.75 115 LEU A N 1
ATOM 935 C CA . LEU A 1 115 ? -5.892 -3.371 -2.530 1.00 97.75 115 LEU A CA 1
ATOM 936 C C . LEU A 1 115 ? -5.354 -1.993 -2.144 1.00 97.75 115 LEU A C 1
ATOM 938 O O . LEU A 1 115 ? -5.271 -1.684 -0.952 1.00 97.75 115 LEU A O 1
ATOM 942 N N . LYS A 1 116 ? -5.076 -1.142 -3.139 1.00 95.69 116 LYS A N 1
ATOM 943 C CA . LYS A 1 116 ? -4.634 0.241 -2.954 1.00 95.69 116 LYS A CA 1
ATOM 944 C C . LYS A 1 116 ? -5.590 1.009 -2.051 1.00 95.69 116 LYS A C 1
ATOM 946 O O . LYS A 1 116 ? -5.207 1.551 -1.009 1.00 95.69 116 LYS A O 1
ATOM 951 N N . THR A 1 117 ? -6.861 1.006 -2.438 1.00 95.69 117 THR A N 1
ATOM 952 C CA . THR A 1 117 ? -7.921 1.725 -1.734 1.00 95.69 117 THR A CA 1
ATOM 953 C C . THR A 1 117 ? -8.110 1.182 -0.319 1.00 95.69 117 THR A C 1
ATOM 955 O O . THR A 1 117 ? -8.148 1.952 0.642 1.00 95.69 117 THR A O 1
ATOM 958 N N . ILE A 1 118 ? -8.187 -0.139 -0.157 1.00 97.00 118 ILE A N 1
ATOM 959 C CA . ILE A 1 118 ? -8.404 -0.793 1.138 1.00 97.00 118 ILE A CA 1
ATOM 960 C C . ILE A 1 118 ? -7.235 -0.525 2.087 1.00 97.00 118 ILE A C 1
ATOM 962 O O . ILE A 1 118 ? -7.468 -0.110 3.224 1.00 97.00 118 ILE A O 1
ATOM 966 N N . LEU A 1 119 ? -5.989 -0.700 1.637 1.00 97.06 119 LEU A N 1
ATOM 967 C CA . LEU A 1 119 ? -4.808 -0.465 2.468 1.00 97.06 119 LEU A CA 1
ATOM 968 C C . LEU A 1 119 ? -4.727 1.001 2.915 1.00 97.06 119 LEU A C 1
ATOM 970 O O . LEU A 1 119 ? -4.466 1.268 4.091 1.00 97.06 119 LEU A O 1
ATOM 974 N N . HIS A 1 120 ? -5.041 1.950 2.028 1.00 93.50 120 HIS A N 1
ATOM 975 C CA . HIS A 1 120 ? -5.130 3.364 2.391 1.00 93.50 120 HIS A CA 1
ATOM 976 C C . HIS A 1 120 ? -6.213 3.618 3.460 1.00 93.50 120 HIS A C 1
ATOM 978 O O . HIS A 1 120 ? -5.961 4.300 4.459 1.00 93.50 120 HIS A O 1
ATOM 984 N N . ARG A 1 121 ? -7.408 3.023 3.328 1.00 94.88 121 ARG A N 1
ATOM 985 C CA . ARG A 1 121 ? -8.474 3.153 4.341 1.00 94.88 121 ARG A CA 1
ATOM 986 C C . ARG A 1 121 ? -8.090 2.517 5.679 1.00 94.88 121 ARG A C 1
ATOM 988 O O . ARG A 1 121 ? -8.350 3.123 6.721 1.00 94.88 121 ARG A O 1
ATOM 995 N N . ILE A 1 122 ? -7.426 1.358 5.665 1.00 94.69 122 ILE A N 1
ATOM 996 C CA . ILE A 1 122 ? -6.887 0.708 6.869 1.00 94.69 122 ILE A CA 1
ATOM 997 C C . ILE A 1 122 ? -5.866 1.630 7.548 1.00 94.69 122 ILE A C 1
ATOM 999 O O . ILE A 1 122 ? -5.968 1.871 8.752 1.00 94.69 122 ILE A O 1
ATOM 1003 N N . TYR A 1 123 ? -4.932 2.205 6.785 1.00 89.81 123 TYR A N 1
ATOM 1004 C CA . TYR A 1 123 ? -3.930 3.142 7.296 1.00 89.81 123 TYR A CA 1
ATOM 1005 C C . TYR A 1 123 ? -4.567 4.381 7.949 1.00 89.81 123 TYR A C 1
ATOM 1007 O O . TYR A 1 123 ? -4.160 4.817 9.035 1.00 89.81 123 TYR A O 1
ATOM 1015 N N . GLY A 1 124 ? -5.589 4.947 7.302 1.00 88.25 124 GLY A N 1
ATOM 1016 C CA . GLY A 1 124 ? -6.327 6.102 7.803 1.00 88.25 124 GLY A CA 1
ATOM 1017 C C . GLY A 1 124 ? -7.055 5.803 9.114 1.00 88.25 124 GLY A C 1
ATOM 1018 O O . GLY A 1 124 ? -6.844 6.513 10.102 1.00 88.25 124 GLY A O 1
ATOM 1019 N N . LYS A 1 125 ? -7.863 4.734 9.130 1.00 89.12 125 LYS A N 1
ATOM 1020 C CA . LYS A 1 125 ? -8.769 4.373 10.233 1.00 89.12 125 LYS A CA 1
ATOM 1021 C C . LYS A 1 125 ? -8.050 3.760 11.435 1.00 89.12 125 LYS A C 1
ATOM 1023 O O . LYS A 1 125 ? -8.332 4.131 12.574 1.00 89.12 125 LYS A O 1
ATOM 1028 N N . PHE A 1 126 ? -7.101 2.853 11.210 1.00 89.00 126 PHE A N 1
ATOM 1029 C CA . PHE A 1 126 ? -6.433 2.107 12.276 1.00 89.00 126 PHE A CA 1
ATOM 1030 C C . PHE A 1 126 ? -5.033 2.653 12.552 1.00 89.00 126 PHE A C 1
ATOM 1032 O O . PHE A 1 126 ? -4.014 2.084 12.159 1.00 89.00 126 PHE A O 1
ATOM 1039 N N . MET A 1 127 ? -4.975 3.757 13.301 1.00 85.44 127 MET A N 1
ATOM 1040 C CA . MET A 1 127 ? -3.719 4.472 13.574 1.00 85.44 127 MET A CA 1
ATOM 1041 C C . MET A 1 127 ? -2.611 3.595 14.186 1.00 85.44 127 MET A C 1
ATOM 1043 O O . MET A 1 127 ? -1.432 3.855 13.952 1.00 85.44 127 MET A O 1
ATOM 1047 N N . VAL A 1 128 ? -2.976 2.540 14.926 1.00 84.81 128 VAL A N 1
ATOM 1048 C CA . VAL A 1 128 ? -2.032 1.596 15.551 1.00 84.81 128 VAL A CA 1
ATOM 1049 C C . VAL A 1 128 ? -1.194 0.813 14.531 1.00 84.81 128 VAL A C 1
ATOM 1051 O O . VAL A 1 128 ? -0.052 0.470 14.827 1.00 84.81 128 VAL A O 1
ATOM 1054 N N . HIS A 1 129 ? -1.709 0.575 13.320 1.00 86.25 129 HIS A N 1
ATOM 1055 C CA . HIS A 1 129 ? -0.992 -0.180 12.286 1.00 86.25 129 HIS A CA 1
ATOM 1056 C C . HIS A 1 129 ? -0.093 0.696 11.415 1.00 86.25 129 HIS A C 1
ATOM 1058 O O . HIS A 1 129 ? 0.740 0.159 10.692 1.00 86.25 129 HIS A O 1
ATOM 1064 N N . ARG A 1 130 ? -0.185 2.031 11.499 1.00 85.88 130 ARG A N 1
ATOM 1065 C CA . ARG A 1 130 ? 0.590 2.946 10.640 1.00 85.88 130 ARG A CA 1
ATOM 1066 C C . ARG A 1 130 ? 2.103 2.692 10.672 1.00 85.88 130 ARG A C 1
ATOM 1068 O O . ARG A 1 130 ? 2.687 2.607 9.593 1.00 85.88 130 ARG A O 1
ATOM 1075 N N . PRO A 1 131 ? 2.762 2.528 11.842 1.00 80.75 131 PRO A N 1
ATOM 1076 C CA . PRO A 1 131 ? 4.199 2.253 11.870 1.00 80.75 131 PRO A CA 1
ATOM 1077 C C . PRO A 1 131 ? 4.548 0.928 11.186 1.00 80.75 131 PRO A C 1
ATOM 1079 O O . PRO A 1 131 ? 5.535 0.853 10.459 1.00 80.75 131 PRO A O 1
ATOM 1082 N N . PHE A 1 132 ? 3.712 -0.096 11.385 1.00 87.06 132 PHE A N 1
ATOM 1083 C CA . PHE A 1 132 ? 3.896 -1.406 10.771 1.00 87.06 132 PHE A CA 1
ATOM 1084 C C . PHE A 1 132 ? 3.702 -1.354 9.253 1.00 87.06 132 PHE A C 1
ATOM 1086 O O . PHE A 1 132 ? 4.568 -1.835 8.536 1.00 87.06 132 PHE A O 1
ATOM 1093 N N . ILE A 1 133 ? 2.634 -0.711 8.764 1.00 84.31 133 ILE A N 1
ATOM 1094 C CA . ILE A 1 133 ? 2.358 -0.554 7.327 1.00 84.31 133 ILE A CA 1
ATOM 1095 C C . ILE A 1 133 ? 3.535 0.138 6.631 1.00 84.31 133 ILE A C 1
ATOM 1097 O O . ILE A 1 133 ? 4.044 -0.386 5.648 1.00 84.31 133 ILE A O 1
ATOM 1101 N N . ARG A 1 134 ? 4.038 1.258 7.176 1.00 83.38 134 ARG A N 1
ATOM 1102 C CA . ARG A 1 134 ? 5.211 1.954 6.608 1.00 83.38 134 ARG A CA 1
ATOM 1103 C C . ARG A 1 134 ? 6.438 1.044 6.545 1.00 83.38 134 ARG A C 1
ATOM 1105 O O . ARG A 1 134 ? 7.107 0.992 5.519 1.00 83.38 134 ARG A O 1
ATOM 1112 N N . LYS A 1 135 ? 6.717 0.299 7.621 1.00 79.62 135 LYS A N 1
ATOM 1113 C CA . LYS A 1 135 ? 7.839 -0.650 7.664 1.00 79.62 135 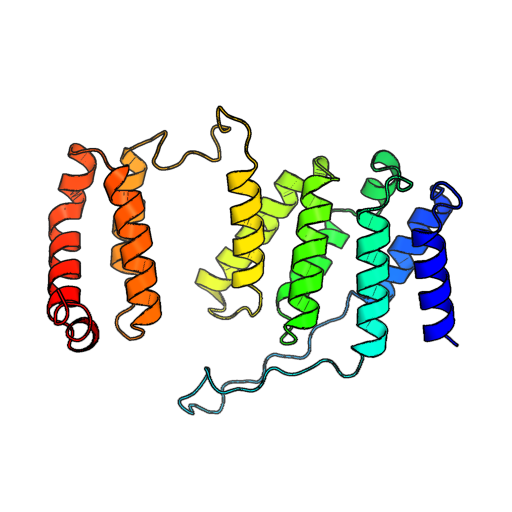LYS A CA 1
ATOM 1114 C C . LYS A 1 135 ? 7.666 -1.787 6.653 1.00 79.62 135 LYS A C 1
ATOM 1116 O O . LYS A 1 135 ? 8.630 -2.158 5.996 1.00 79.62 135 LYS A O 1
ATOM 1121 N N . ALA A 1 136 ? 6.461 -2.333 6.528 1.00 86.50 136 ALA A N 1
ATOM 1122 C CA . ALA A 1 136 ? 6.172 -3.443 5.632 1.00 86.50 136 ALA A CA 1
ATOM 1123 C C . ALA A 1 136 ? 6.280 -3.026 4.157 1.00 86.50 136 ALA A C 1
ATOM 1125 O O . ALA A 1 136 ? 6.941 -3.722 3.395 1.00 86.50 136 ALA A O 1
ATOM 1126 N N . ILE A 1 137 ? 5.743 -1.858 3.780 1.00 81.81 137 ILE A N 1
ATOM 1127 C CA . ILE A 1 137 ? 5.919 -1.297 2.429 1.00 81.81 137 ILE A CA 1
ATOM 1128 C C . ILE A 1 137 ? 7.406 -1.052 2.140 1.00 81.81 137 ILE A C 1
ATOM 1130 O O . ILE A 1 137 ? 7.898 -1.420 1.079 1.00 81.81 137 ILE A O 1
ATOM 1134 N N . ASN A 1 138 ? 8.155 -0.510 3.106 1.00 77.81 138 ASN A N 1
ATOM 1135 C CA . ASN A 1 138 ? 9.591 -0.304 2.934 1.00 77.81 138 ASN A CA 1
ATOM 1136 C C . ASN A 1 138 ? 10.342 -1.627 2.707 1.00 77.81 138 ASN A C 1
ATOM 1138 O O . ASN A 1 138 ? 11.207 -1.706 1.847 1.00 77.81 138 ASN A O 1
ATOM 1142 N N . ASN A 1 139 ? 9.981 -2.697 3.423 1.00 79.31 139 ASN A N 1
ATOM 1143 C CA . ASN A 1 139 ? 10.560 -4.022 3.191 1.00 79.31 139 ASN A CA 1
ATOM 1144 C C . ASN A 1 139 ? 10.252 -4.559 1.783 1.00 79.31 139 ASN A C 1
ATOM 1146 O O . ASN A 1 139 ? 11.124 -5.182 1.180 1.00 79.31 139 ASN A O 1
ATOM 1150 N N . VAL A 1 140 ? 9.044 -4.313 1.257 1.00 82.44 140 VAL A N 1
ATOM 1151 C CA . VAL A 1 140 ? 8.694 -4.655 -0.133 1.00 82.44 140 VAL A CA 1
ATOM 1152 C C . VAL A 1 140 ? 9.607 -3.908 -1.103 1.00 82.44 140 VAL A C 1
ATOM 1154 O O . VAL A 1 140 ? 10.181 -4.532 -1.990 1.00 82.44 140 VAL A O 1
ATOM 1157 N N . PHE A 1 141 ? 9.828 -2.608 -0.895 1.00 76.44 141 PHE A N 1
ATOM 1158 C CA . PHE A 1 141 ? 10.751 -1.830 -1.723 1.00 76.44 141 PHE A CA 1
ATOM 1159 C C . PHE A 1 141 ? 12.206 -2.273 -1.588 1.00 76.44 141 PHE A C 1
ATOM 1161 O O . PHE A 1 141 ? 12.893 -2.354 -2.598 1.00 76.44 141 PHE A O 1
ATOM 1168 N N . TYR A 1 142 ? 12.681 -2.611 -0.387 1.00 68.75 142 TYR A N 1
ATOM 1169 C CA . TYR A 1 142 ? 14.026 -3.163 -0.213 1.00 68.75 142 TYR A CA 1
ATOM 1170 C C . TYR A 1 142 ? 14.206 -4.450 -1.019 1.00 68.75 142 TYR A C 1
ATOM 1172 O O . TYR A 1 142 ? 15.179 -4.571 -1.757 1.00 68.75 142 TYR A O 1
ATOM 1180 N N . ARG A 1 143 ? 13.254 -5.383 -0.935 1.00 72.25 143 ARG A N 1
ATOM 1181 C CA . ARG A 1 143 ? 13.299 -6.618 -1.725 1.00 72.25 143 ARG A CA 1
ATOM 1182 C C . ARG A 1 143 ? 13.238 -6.330 -3.226 1.00 72.25 143 ARG A C 1
ATOM 1184 O O . ARG A 1 143 ? 14.034 -6.875 -3.979 1.00 72.25 143 ARG A O 1
ATOM 1191 N N . PHE A 1 144 ? 12.343 -5.444 -3.649 1.00 74.69 144 PHE A N 1
ATOM 1192 C CA . PHE A 1 144 ? 12.235 -5.028 -5.045 1.00 74.69 144 PHE A CA 1
ATOM 1193 C C . PHE A 1 144 ? 13.549 -4.428 -5.573 1.00 74.69 144 PHE A C 1
ATOM 1195 O O . PHE A 1 144 ? 14.014 -4.832 -6.628 1.00 74.69 144 PHE A O 1
ATOM 1202 N N . ILE A 1 145 ? 14.180 -3.513 -4.832 1.00 69.00 145 ILE A N 1
ATOM 1203 C CA . ILE A 1 145 ? 15.383 -2.792 -5.277 1.00 69.00 145 ILE A CA 1
ATOM 1204 C C . ILE A 1 145 ? 16.636 -3.674 -5.242 1.00 69.00 145 ILE A C 1
ATOM 1206 O O . ILE A 1 145 ? 17.506 -3.518 -6.094 1.00 69.00 145 ILE A O 1
ATOM 1210 N N . PHE A 1 146 ? 16.774 -4.542 -4.236 1.00 68.06 146 PHE A N 1
ATOM 1211 C CA . PHE A 1 146 ? 18.037 -5.240 -3.968 1.00 68.06 146 PHE A CA 1
ATOM 1212 C C . PHE A 1 146 ? 18.015 -6.744 -4.260 1.00 68.06 146 PHE A C 1
ATOM 1214 O O . PHE A 1 146 ? 19.087 -7.345 -4.301 1.00 68.06 146 PHE A O 1
ATOM 1221 N N . GLU A 1 147 ? 16.842 -7.362 -4.426 1.00 72.06 147 GLU A N 1
ATOM 1222 C CA . GLU A 1 147 ? 16.722 -8.818 -4.588 1.00 72.06 147 GLU A CA 1
ATOM 1223 C C . GLU A 1 147 ? 16.013 -9.214 -5.886 1.00 72.06 147 GLU A C 1
ATOM 1225 O O . GLU A 1 147 ? 16.554 -10.018 -6.640 1.00 72.06 147 GLU A O 1
ATOM 1230 N N . THR A 1 148 ? 14.799 -8.707 -6.134 1.00 73.12 148 THR A N 1
ATOM 1231 C CA . THR A 1 148 ? 13.934 -9.256 -7.194 1.00 73.12 148 THR A CA 1
ATOM 1232 C C . THR A 1 148 ? 13.898 -8.430 -8.471 1.00 73.12 148 THR A C 1
ATOM 1234 O O . THR A 1 148 ? 13.595 -8.993 -9.518 1.00 73.12 148 THR A O 1
ATOM 1237 N N . GLU A 1 149 ? 14.118 -7.111 -8.393 1.00 72.75 149 GLU A N 1
ATOM 1238 C CA . GLU A 1 149 ? 13.964 -6.133 -9.491 1.00 72.75 149 GLU A CA 1
ATOM 1239 C C . GLU A 1 149 ? 12.594 -6.164 -10.206 1.00 72.75 149 GLU A C 1
ATOM 1241 O O . GLU A 1 149 ? 12.371 -5.475 -11.200 1.00 72.75 149 GLU A O 1
ATOM 1246 N N . ARG A 1 150 ? 11.631 -6.922 -9.669 1.00 76.94 150 ARG A N 1
ATOM 1247 C CA . ARG A 1 150 ? 10.272 -7.096 -10.186 1.00 76.94 150 ARG A CA 1
ATOM 1248 C C . ARG A 1 150 ? 9.283 -7.136 -9.030 1.00 76.94 150 ARG A C 1
ATOM 1250 O O . ARG A 1 150 ? 9.509 -7.851 -8.051 1.00 76.94 150 ARG A O 1
ATOM 1257 N N . HIS A 1 151 ? 8.215 -6.355 -9.164 1.00 84.69 151 HIS A N 1
ATOM 1258 C CA . HIS A 1 151 ? 7.031 -6.381 -8.309 1.00 84.69 151 HIS A CA 1
ATOM 1259 C C . HIS A 1 151 ? 5.899 -5.596 -8.996 1.00 84.69 151 HIS A C 1
ATOM 1261 O O . HIS A 1 151 ? 6.090 -4.431 -9.350 1.00 84.69 151 HIS A O 1
ATOM 1267 N N . ASN A 1 152 ? 4.721 -6.197 -9.173 1.00 86.94 152 ASN A N 1
ATOM 1268 C CA . ASN A 1 152 ? 3.642 -5.616 -9.989 1.00 86.94 152 ASN A CA 1
ATOM 1269 C C . ASN A 1 152 ? 2.957 -4.401 -9.334 1.00 86.94 152 ASN A C 1
ATOM 1271 O O . ASN A 1 152 ? 2.482 -3.513 -10.033 1.00 86.94 152 ASN A O 1
ATOM 1275 N N . GLY A 1 153 ? 2.929 -4.337 -7.998 1.00 86.81 153 GLY A N 1
ATOM 1276 C CA . GLY A 1 153 ? 2.203 -3.305 -7.240 1.00 86.81 153 GLY A CA 1
ATOM 1277 C C . GLY A 1 153 ? 3.009 -2.099 -6.754 1.00 86.81 153 GLY A C 1
ATOM 1278 O O . GLY A 1 153 ? 2.593 -1.442 -5.800 1.00 86.81 153 GLY A O 1
ATOM 1279 N N . VAL A 1 154 ? 4.202 -1.835 -7.304 1.00 84.62 154 VAL A N 1
ATOM 1280 C CA . VAL A 1 154 ? 5.064 -0.736 -6.811 1.00 84.62 154 VAL A CA 1
ATOM 1281 C C . VAL A 1 154 ? 4.395 0.628 -6.992 1.00 84.62 154 VAL A C 1
ATOM 1283 O O . VAL A 1 154 ? 4.450 1.450 -6.077 1.00 84.62 154 VAL A O 1
ATOM 1286 N N . ALA A 1 155 ? 3.738 0.860 -8.132 1.00 80.62 155 ALA A N 1
ATOM 1287 C CA . ALA A 1 155 ? 3.069 2.125 -8.427 1.00 80.62 155 ALA A CA 1
ATOM 1288 C C . ALA A 1 155 ? 1.955 2.427 -7.410 1.00 80.62 155 ALA A C 1
ATOM 1290 O O . ALA A 1 155 ? 1.923 3.502 -6.814 1.00 80.62 155 ALA A O 1
ATOM 1291 N N . GLU A 1 156 ? 1.104 1.445 -7.122 1.00 89.62 156 GLU A N 1
ATOM 1292 C CA . GLU A 1 156 ? -0.006 1.580 -6.183 1.00 89.62 156 GLU A CA 1
ATOM 1293 C C . GLU A 1 156 ? 0.485 1.803 -4.745 1.00 89.62 156 GLU A C 1
ATOM 1295 O O . GLU A 1 156 ? -0.095 2.597 -4.001 1.00 89.62 156 GLU A O 1
ATOM 1300 N N . LEU A 1 157 ? 1.576 1.142 -4.341 1.00 85.38 157 LEU A N 1
ATOM 1301 C CA . LEU A 1 157 ? 2.200 1.368 -3.034 1.00 85.38 157 LEU A CA 1
ATOM 1302 C C . LEU A 1 157 ? 2.784 2.783 -2.913 1.00 85.38 157 LEU A C 1
ATOM 1304 O O . LEU A 1 157 ? 2.665 3.406 -1.852 1.00 85.38 157 LEU A O 1
ATOM 1308 N N . LEU A 1 158 ? 3.381 3.308 -3.987 1.00 78.81 158 LEU A N 1
ATOM 1309 C CA . LEU A 1 158 ? 3.881 4.683 -4.040 1.00 78.81 158 LEU A CA 1
ATOM 1310 C C . LEU A 1 158 ? 2.743 5.707 -3.976 1.00 78.81 158 LEU A C 1
ATOM 1312 O O . LEU A 1 158 ? 2.862 6.674 -3.228 1.00 78.81 158 LEU A O 1
ATOM 1316 N N . GLU A 1 159 ? 1.616 5.476 -4.656 1.00 78.31 159 GLU A N 1
ATOM 1317 C CA . GLU A 1 159 ? 0.427 6.338 -4.548 1.00 78.31 159 GLU A CA 1
ATOM 1318 C C . GLU A 1 159 ? -0.080 6.441 -3.099 1.00 78.31 159 GLU A C 1
ATOM 1320 O O . GLU A 1 159 ? -0.394 7.534 -2.615 1.00 78.31 159 GLU A O 1
ATOM 1325 N N . ILE A 1 160 ? -0.123 5.317 -2.371 1.00 82.19 160 ILE A N 1
ATOM 1326 C CA . ILE A 1 160 ? -0.508 5.310 -0.952 1.00 82.19 160 ILE A CA 1
ATOM 1327 C C . ILE A 1 160 ? 0.476 6.142 -0.135 1.00 82.19 160 ILE A C 1
ATOM 1329 O O . ILE A 1 160 ? 0.053 6.977 0.665 1.00 82.19 160 ILE A O 1
ATOM 1333 N N . LEU A 1 161 ? 1.782 5.928 -0.314 1.00 74.38 161 LEU A N 1
ATOM 1334 C CA . LEU A 1 161 ? 2.797 6.688 0.412 1.00 74.38 161 LEU A CA 1
ATOM 1335 C C . LEU A 1 161 ? 2.730 8.182 0.085 1.00 74.38 161 LEU A C 1
ATOM 1337 O O . LEU A 1 161 ? 2.780 8.987 1.012 1.00 74.38 161 LEU A O 1
ATOM 1341 N N . GLY A 1 162 ? 2.522 8.554 -1.179 1.00 67.56 162 GLY A N 1
ATOM 1342 C CA . GLY A 1 162 ? 2.304 9.939 -1.595 1.00 67.56 162 GLY A CA 1
ATOM 1343 C C . GLY A 1 162 ? 1.100 10.564 -0.887 1.00 67.56 162 GLY A C 1
ATOM 1344 O O . GLY A 1 162 ? 1.206 11.644 -0.305 1.00 67.56 162 GLY A O 1
ATOM 1345 N N . SER A 1 163 ? -0.031 9.852 -0.819 1.00 73.56 163 SER A N 1
ATOM 1346 C CA . SER A 1 163 ? -1.211 10.314 -0.074 1.00 73.56 163 SER A CA 1
ATOM 1347 C C . SER A 1 163 ? -0.947 10.460 1.431 1.00 73.56 163 SER A C 1
ATOM 1349 O O . SER A 1 163 ? -1.403 11.424 2.050 1.00 73.56 163 SER A O 1
ATOM 1351 N N . ILE A 1 164 ? -0.183 9.538 2.023 1.00 73.06 164 ILE A N 1
ATOM 1352 C CA . ILE A 1 164 ? 0.213 9.588 3.435 1.00 73.06 164 ILE A CA 1
ATOM 1353 C C . ILE A 1 164 ? 1.095 10.808 3.718 1.00 73.06 164 ILE A C 1
ATOM 1355 O O . ILE A 1 164 ? 0.885 11.475 4.734 1.00 73.06 164 ILE A O 1
ATOM 1359 N N . ILE A 1 165 ? 2.054 11.090 2.833 1.00 61.62 165 ILE A N 1
ATOM 1360 C CA . ILE A 1 165 ? 2.979 12.223 2.937 1.00 61.62 165 ILE A CA 1
ATOM 1361 C C . ILE A 1 165 ? 2.210 13.544 2.855 1.00 61.62 165 ILE A C 1
ATOM 1363 O O . ILE A 1 165 ? 2.362 14.393 3.734 1.00 61.62 165 ILE A O 1
ATOM 1367 N N . ASN A 1 166 ? 1.299 13.668 1.886 1.00 60.66 166 ASN A N 1
ATOM 1368 C CA . ASN A 1 166 ? 0.429 14.839 1.734 1.00 60.66 166 ASN A CA 1
ATOM 1369 C C . ASN A 1 166 ? -0.498 15.060 2.944 1.00 60.66 166 ASN A C 1
ATOM 1371 O O . ASN A 1 166 ? -0.878 16.188 3.247 1.00 60.66 166 ASN A O 1
ATOM 1375 N N . GLY A 1 167 ? -0.866 13.990 3.656 1.00 54.44 167 GLY A N 1
ATOM 1376 C CA . GLY A 1 167 ? -1.725 14.032 4.842 1.00 54.44 167 GLY A CA 1
ATOM 1377 C C . GLY A 1 167 ? -1.008 14.324 6.166 1.00 54.44 167 GLY A C 1
ATOM 1378 O O . GLY A 1 167 ? -1.645 14.279 7.224 1.00 54.44 167 GLY A O 1
ATOM 1379 N N . PHE A 1 168 ? 0.304 14.573 6.170 1.00 48.12 168 PHE A N 1
ATOM 1380 C CA . PHE A 1 168 ? 1.018 14.871 7.407 1.00 48.12 168 PHE A CA 1
ATOM 1381 C C . PHE A 1 168 ? 0.709 16.282 7.925 1.00 48.12 168 PHE A C 1
ATOM 1383 O O . PHE A 1 168 ? 0.913 17.286 7.250 1.00 48.12 168 PHE A O 1
ATOM 1390 N N . ALA A 1 169 ? 0.255 16.355 9.181 1.00 41.94 169 ALA A N 1
ATOM 1391 C CA . ALA A 1 169 ? 0.050 17.623 9.867 1.00 41.94 169 ALA A CA 1
ATOM 1392 C C . ALA A 1 169 ? 1.380 18.375 10.018 1.00 41.94 169 ALA A C 1
ATOM 1394 O O . ALA A 1 169 ? 2.392 17.795 10.422 1.00 41.94 169 ALA A O 1
ATOM 1395 N N . LEU A 1 170 ? 1.354 19.674 9.721 1.00 38.25 170 LEU A N 1
ATOM 1396 C CA . LEU A 1 170 ? 2.470 20.571 9.981 1.00 38.25 170 LEU A CA 1
ATOM 1397 C C . LEU A 1 170 ? 2.499 20.958 11.472 1.00 38.25 170 LEU A C 1
ATOM 1399 O O . LEU A 1 170 ? 1.449 21.269 12.036 1.00 38.25 170 LEU A O 1
ATOM 1403 N N . PRO A 1 171 ? 3.682 20.980 12.110 1.00 44.88 171 PRO A N 1
ATOM 1404 C CA . PRO A 1 171 ? 4.987 20.617 11.554 1.00 44.88 171 PRO A CA 1
ATOM 1405 C C . PRO A 1 171 ? 5.169 19.092 11.419 1.00 44.88 171 PRO A C 1
ATOM 1407 O O . PRO A 1 171 ? 4.863 18.333 12.339 1.00 44.88 171 PRO A O 1
ATOM 1410 N N . LEU A 1 172 ? 5.717 18.651 10.276 1.00 40.34 172 LEU A N 1
ATOM 1411 C CA . LEU A 1 172 ? 6.011 17.237 10.006 1.00 40.34 172 LEU A CA 1
ATOM 1412 C C . LEU A 1 172 ? 6.898 16.635 11.117 1.00 40.34 172 LEU A C 1
ATOM 1414 O O . LEU A 1 172 ? 7.878 17.254 11.559 1.00 40.34 172 LEU A O 1
ATOM 1418 N N . LYS A 1 173 ? 6.591 15.395 11.526 1.00 48.78 173 LYS A N 1
ATOM 1419 C CA . LYS A 1 173 ? 7.423 14.611 12.459 1.00 48.78 173 LYS A CA 1
ATOM 1420 C C . LYS A 1 173 ? 8.864 14.481 11.933 1.00 48.78 173 LYS A C 1
ATOM 1422 O O . LYS A 1 173 ? 9.083 14.449 10.727 1.00 48.78 173 LYS A O 1
ATOM 1427 N N . GLU A 1 174 ? 9.843 14.408 12.843 1.00 51.09 174 GLU A N 1
ATOM 1428 C CA . GLU A 1 174 ? 11.291 14.230 12.562 1.00 51.09 174 GLU A CA 1
ATOM 1429 C C . GLU A 1 174 ? 11.589 13.169 11.497 1.00 51.09 174 GLU A C 1
ATOM 1431 O O . GLU A 1 174 ? 12.398 13.406 10.613 1.00 51.09 174 GLU A O 1
ATOM 1436 N N . GLU A 1 175 ? 10.852 12.062 11.507 1.00 52.00 175 GLU A N 1
ATOM 1437 C CA . GLU A 1 175 ? 11.009 10.941 10.574 1.00 52.00 175 GLU A CA 1
ATOM 1438 C C . GLU A 1 175 ? 10.646 11.224 9.100 1.00 52.00 175 GLU A C 1
ATOM 1440 O O . GLU A 1 175 ? 10.868 10.345 8.278 1.00 52.00 175 GLU A O 1
ATOM 1445 N N . HIS A 1 176 ? 10.066 12.379 8.740 1.00 52.44 176 HIS A N 1
ATOM 1446 C CA . HIS A 1 176 ? 9.512 12.610 7.388 1.00 52.44 176 HIS A CA 1
ATOM 1447 C C . HIS A 1 176 ? 10.054 13.826 6.633 1.00 52.44 176 HIS A C 1
ATOM 1449 O O . HIS A 1 176 ? 9.709 14.012 5.471 1.00 52.44 176 HIS A O 1
ATOM 1455 N N . LYS A 1 177 ? 10.871 14.673 7.263 1.00 55.28 177 LYS A N 1
ATOM 1456 C CA . LYS A 1 177 ? 11.513 15.794 6.566 1.00 55.28 177 LYS A CA 1
ATOM 1457 C C . LYS A 1 177 ? 12.972 15.441 6.335 1.00 55.28 177 LYS A C 1
ATOM 1459 O O . LYS A 1 177 ? 13.781 15.639 7.230 1.00 55.28 177 LYS A O 1
ATOM 1464 N N . PHE A 1 178 ? 13.305 14.894 5.173 1.00 64.69 178 PHE A N 1
ATOM 1465 C CA . PHE A 1 178 ? 14.683 14.478 4.913 1.00 64.69 178 PHE A CA 1
ATOM 1466 C C . PHE A 1 178 ? 15.525 15.669 4.429 1.00 64.69 178 PHE A C 1
ATOM 1468 O O . PHE A 1 178 ? 16.336 16.181 5.191 1.00 64.69 178 PHE A O 1
ATOM 1475 N N . VAL A 1 179 ? 15.269 16.211 3.235 1.00 57.44 179 VAL A N 1
ATOM 1476 C CA . VAL A 1 179 ? 16.077 17.326 2.689 1.00 57.44 179 VAL A CA 1
ATOM 1477 C C . VAL A 1 179 ? 15.712 18.692 3.299 1.00 57.44 179 VAL A C 1
ATOM 1479 O O . VAL A 1 179 ? 16.588 19.521 3.526 1.00 57.44 179 VAL A O 1
ATOM 1482 N N . GLU A 1 180 ? 14.440 18.916 3.652 1.00 54.97 180 GLU A N 1
ATOM 1483 C CA . GLU A 1 180 ? 13.968 20.188 4.237 1.00 54.97 180 GLU A CA 1
ATOM 1484 C C . GLU A 1 180 ? 14.464 20.417 5.687 1.00 54.97 180 GLU A C 1
ATOM 1486 O O . GLU A 1 180 ? 14.556 21.562 6.126 1.00 54.97 180 GLU A O 1
ATOM 1491 N N . LYS A 1 181 ? 14.785 19.357 6.456 1.00 56.97 181 LYS A N 1
ATOM 1492 C CA . LYS A 1 181 ? 15.359 19.486 7.821 1.00 56.97 181 LYS A CA 1
ATOM 1493 C C . LYS A 1 181 ? 16.869 19.387 7.861 1.00 56.97 181 LYS A C 1
ATOM 1495 O O . LYS A 1 181 ? 17.484 20.075 8.672 1.00 56.97 181 LYS A O 1
ATOM 1500 N N . ASP A 1 182 ? 17.454 18.527 7.039 1.00 67.81 182 ASP A N 1
ATOM 1501 C CA . ASP A 1 182 ? 18.897 18.404 6.945 1.00 67.81 182 ASP A CA 1
ATOM 1502 C C . ASP A 1 182 ? 19.301 18.549 5.485 1.00 67.81 182 ASP A C 1
ATOM 1504 O O . ASP A 1 182 ? 19.250 17.601 4.701 1.00 67.81 182 ASP A O 1
ATOM 1508 N N . SER A 1 183 ? 19.729 19.760 5.125 1.00 71.56 183 SER A N 1
ATOM 1509 C CA . SER A 1 183 ? 20.217 20.053 3.780 1.00 71.56 183 SER A CA 1
ATOM 1510 C C . SER A 1 183 ? 21.363 19.123 3.376 1.00 71.56 183 SER A C 1
ATOM 1512 O O . SER A 1 183 ? 21.529 18.852 2.189 1.00 71.56 183 SER A O 1
ATOM 1514 N N . LYS A 1 184 ? 22.089 18.534 4.340 1.00 75.00 184 LYS A N 1
ATOM 1515 C CA . LYS A 1 184 ? 23.147 17.542 4.094 1.00 75.00 184 LYS A CA 1
ATOM 1516 C C . LYS A 1 184 ? 22.635 16.236 3.500 1.00 75.00 184 LYS A C 1
ATOM 1518 O O . LYS A 1 184 ? 23.434 15.473 2.965 1.00 75.00 184 LYS A O 1
ATOM 1523 N N . LEU A 1 185 ? 21.332 15.959 3.575 1.00 76.44 185 LEU A N 1
ATOM 1524 C CA . LEU A 1 185 ? 20.720 14.813 2.905 1.00 76.44 185 LEU A CA 1
ATOM 1525 C C . LEU A 1 185 ? 20.503 15.057 1.404 1.00 76.44 185 LEU A C 1
ATOM 1527 O O . LEU A 1 185 ? 20.339 14.087 0.668 1.00 76.44 185 LEU A O 1
ATOM 1531 N N . ALA A 1 186 ? 20.594 16.301 0.918 1.00 79.00 186 ALA A N 1
ATOM 1532 C CA . ALA A 1 186 ? 20.537 16.594 -0.515 1.00 79.00 186 ALA A CA 1
ATOM 1533 C C . ALA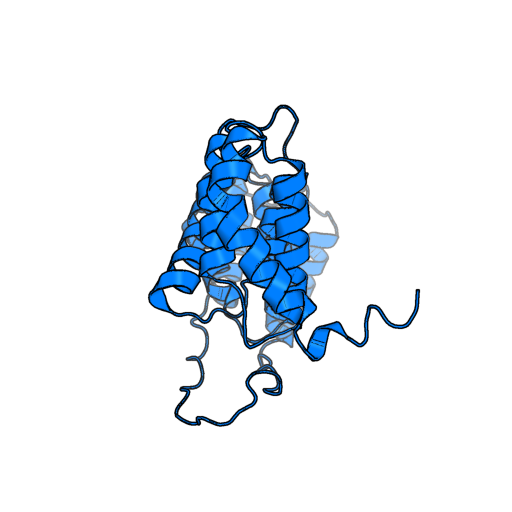 A 1 186 ? 21.684 15.917 -1.282 1.00 79.00 186 ALA A C 1
ATOM 1535 O O . ALA A 1 186 ? 21.456 15.292 -2.313 1.00 79.00 186 ALA A O 1
ATOM 1536 N N . GLU A 1 187 ? 22.914 15.973 -0.761 1.00 79.94 187 GLU A N 1
ATOM 1537 C CA . GLU A 1 187 ? 24.088 15.360 -1.394 1.00 79.94 187 GLU A CA 1
ATOM 1538 C C . GLU A 1 187 ? 23.931 13.840 -1.636 1.00 79.94 187 GLU A C 1
ATOM 1540 O O . GLU A 1 187 ? 24.096 13.407 -2.782 1.00 79.94 187 GLU A O 1
ATOM 1545 N N . PRO A 1 188 ? 23.637 12.993 -0.627 1.00 80.88 188 PRO A N 1
ATOM 1546 C CA . PRO A 1 188 ? 23.485 11.554 -0.833 1.00 80.88 188 PRO A CA 1
ATOM 1547 C C . PRO A 1 188 ? 22.267 11.200 -1.696 1.00 80.88 188 PRO A C 1
ATOM 1549 O O . PRO A 1 188 ? 22.343 10.233 -2.458 1.00 80.88 188 PRO A O 1
ATOM 1552 N N . VAL A 1 189 ? 21.180 11.978 -1.632 1.00 82.38 18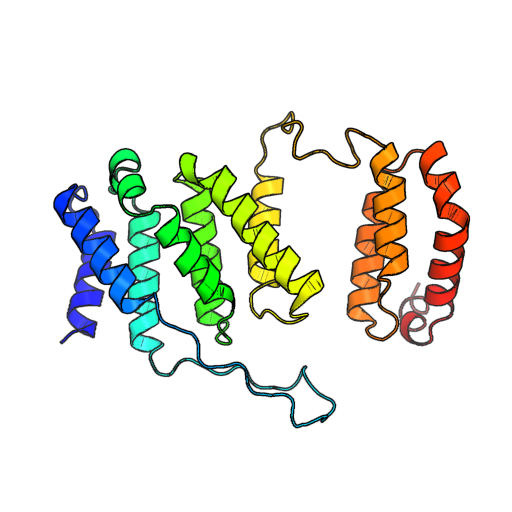9 VAL A N 1
ATOM 1553 C CA . VAL A 1 189 ? 19.997 11.779 -2.485 1.00 82.38 189 VAL A CA 1
ATOM 1554 C C . VAL A 1 189 ? 20.332 12.090 -3.947 1.00 82.38 189 VAL A C 1
ATOM 1556 O O . VAL A 1 189 ? 20.154 11.226 -4.803 1.00 82.38 189 VAL A O 1
ATOM 1559 N N . LEU A 1 190 ? 20.924 13.254 -4.232 1.00 80.88 190 LEU A N 1
ATOM 1560 C CA . LEU A 1 190 ? 21.338 13.653 -5.583 1.00 80.88 190 LEU A CA 1
ATOM 1561 C C . LEU A 1 190 ? 22.389 12.697 -6.161 1.00 80.88 190 LEU A C 1
ATOM 1563 O O . LEU A 1 190 ? 22.307 12.310 -7.325 1.00 80.88 190 LEU A O 1
ATOM 1567 N N . LYS A 1 191 ? 23.352 12.234 -5.352 1.00 82.38 191 LYS A N 1
ATOM 1568 C CA . LYS A 1 191 ? 24.319 11.208 -5.782 1.00 82.38 191 LYS A CA 1
ATOM 1569 C C . LYS A 1 191 ? 23.651 9.877 -6.113 1.00 82.38 191 LYS A C 1
ATOM 1571 O O . LYS A 1 191 ? 24.074 9.219 -7.061 1.00 82.38 191 LYS A O 1
ATOM 1576 N N . SER A 1 192 ? 22.635 9.477 -5.354 1.00 81.88 192 SER A N 1
ATOM 1577 C CA . SER A 1 192 ? 21.888 8.244 -5.622 1.00 81.88 192 SER A CA 1
ATOM 1578 C C . SER A 1 192 ? 21.064 8.368 -6.903 1.00 81.88 192 SER A C 1
ATOM 1580 O O . SER A 1 192 ? 21.119 7.470 -7.738 1.00 81.88 192 SER A O 1
ATOM 1582 N N . LEU A 1 193 ? 20.397 9.507 -7.110 1.00 84.12 193 LEU A N 1
ATOM 1583 C CA . LEU A 1 193 ? 19.637 9.801 -8.327 1.00 84.12 193 LEU A CA 1
ATOM 1584 C C . LEU A 1 193 ? 20.533 9.760 -9.575 1.00 84.12 193 LEU A C 1
ATOM 1586 O O . LEU A 1 193 ? 20.210 9.102 -10.560 1.00 84.12 193 LEU A O 1
ATOM 1590 N N . LEU A 1 194 ? 21.715 10.383 -9.503 1.00 82.25 194 LEU A N 1
ATOM 1591 C CA . LEU A 1 194 ? 22.704 10.356 -10.585 1.00 82.25 194 LEU A CA 1
ATOM 1592 C C . LEU A 1 194 ? 23.307 8.963 -10.813 1.00 82.25 194 LEU A C 1
ATOM 1594 O O . LEU A 1 194 ? 23.645 8.621 -11.944 1.00 82.25 194 LEU A O 1
ATOM 1598 N N . LYS A 1 195 ? 23.463 8.154 -9.757 1.00 87.75 195 LYS A N 1
ATOM 1599 C CA . LYS A 1 195 ? 23.986 6.785 -9.864 1.00 87.75 195 LYS A CA 1
ATOM 1600 C C . LYS A 1 195 ? 23.018 5.865 -10.609 1.00 87.75 195 LYS A C 1
ATOM 1602 O O . LYS A 1 195 ? 23.471 5.045 -11.400 1.00 87.75 195 LYS A O 1
ATOM 1607 N N . TYR A 1 196 ? 21.721 5.990 -10.343 1.00 83.56 196 TYR A N 1
ATOM 1608 C CA . TYR A 1 196 ? 20.680 5.143 -10.933 1.00 83.56 196 TYR A CA 1
ATOM 1609 C C . TYR A 1 196 ? 19.998 5.793 -12.140 1.00 83.56 196 TYR A C 1
ATOM 1611 O O . TYR A 1 196 ? 18.870 5.438 -12.473 1.00 83.56 196 TYR A O 1
ATOM 1619 N N . TRP A 1 197 ? 20.673 6.744 -12.792 1.00 82.56 197 TRP A N 1
ATOM 1620 C CA . TRP A 1 197 ? 20.100 7.476 -13.912 1.00 82.56 197 TRP A CA 1
ATOM 1621 C C . TRP A 1 197 ? 19.677 6.525 -15.045 1.00 82.56 197 TRP A C 1
ATOM 1623 O O . TRP A 1 197 ? 20.513 5.759 -15.541 1.00 82.56 197 TRP A O 1
ATOM 1633 N N . PRO A 1 198 ? 18.412 6.569 -15.493 1.00 78.81 198 PRO A N 1
ATOM 1634 C CA . PRO A 1 198 ? 17.935 5.716 -16.571 1.00 78.81 198 PRO A CA 1
ATOM 1635 C C . PRO A 1 198 ? 18.523 6.189 -17.907 1.00 78.81 198 PRO A C 1
ATOM 1637 O O . PRO A 1 198 ? 18.270 7.303 -18.347 1.00 78.81 198 PRO A O 1
ATOM 1640 N N . VAL A 1 199 ? 19.321 5.340 -18.559 1.00 77.69 199 VAL A N 1
ATOM 1641 C CA . VAL A 1 199 ? 19.956 5.642 -19.863 1.00 77.69 199 VAL A CA 1
ATOM 1642 C C . VAL A 1 199 ? 19.260 4.981 -21.057 1.00 77.69 199 VAL A C 1
ATOM 1644 O O . VAL A 1 199 ? 19.567 5.305 -22.199 1.00 77.69 199 VAL A O 1
ATOM 1647 N N . THR A 1 200 ? 18.338 4.050 -20.805 1.00 73.31 200 THR A N 1
ATOM 1648 C CA . THR A 1 200 ? 17.654 3.240 -21.832 1.00 73.31 200 THR A CA 1
ATOM 1649 C C . THR A 1 200 ? 16.156 3.529 -21.945 1.00 73.31 200 THR A C 1
ATOM 1651 O O . THR A 1 200 ? 15.525 3.046 -22.877 1.00 73.31 200 THR A O 1
ATOM 1654 N N . ASN A 1 201 ? 15.572 4.301 -21.020 1.00 75.25 201 ASN A N 1
ATOM 1655 C CA . ASN A 1 201 ? 14.139 4.600 -20.992 1.00 75.25 201 ASN A CA 1
ATOM 1656 C C . ASN A 1 201 ? 13.919 6.111 -20.824 1.00 75.25 201 ASN A C 1
ATOM 1658 O O . ASN A 1 201 ? 14.160 6.667 -19.751 1.00 75.25 201 ASN A O 1
ATOM 1662 N N . SER A 1 202 ? 13.446 6.759 -21.891 1.00 74.19 202 SER A N 1
ATOM 1663 C CA . SER A 1 202 ? 13.255 8.212 -21.954 1.00 74.19 202 SER A CA 1
ATOM 1664 C C . SER A 1 202 ? 12.128 8.713 -21.047 1.00 74.19 202 SER A C 1
ATOM 1666 O O . SER A 1 202 ? 12.228 9.806 -20.500 1.00 74.19 202 SER A O 1
ATOM 1668 N N . GLN A 1 203 ? 11.078 7.917 -20.821 1.00 63.34 203 GLN A N 1
ATOM 1669 C CA . GLN A 1 203 ? 9.996 8.288 -19.903 1.00 63.34 203 GLN A CA 1
ATOM 1670 C C . GLN A 1 203 ? 10.500 8.337 -18.455 1.00 63.34 203 GLN A C 1
ATOM 1672 O O . GLN A 1 203 ? 10.226 9.292 -17.732 1.00 63.34 203 GLN A O 1
ATOM 1677 N N . LYS A 1 204 ? 11.309 7.351 -18.046 1.00 66.69 204 LYS A N 1
ATOM 1678 C CA . LYS A 1 204 ? 11.964 7.349 -16.730 1.00 66.69 204 LYS A CA 1
ATOM 1679 C C . LYS A 1 204 ? 12.975 8.486 -16.594 1.00 66.69 204 LYS A C 1
ATOM 1681 O O . LYS A 1 204 ? 13.092 9.051 -15.513 1.00 66.69 204 LYS A O 1
ATOM 1686 N N . GLU A 1 205 ? 13.677 8.843 -17.669 1.00 73.50 205 GLU A N 1
ATOM 1687 C CA . GLU A 1 205 ? 14.589 9.994 -17.686 1.00 73.50 205 GLU A CA 1
ATOM 1688 C C . GLU A 1 205 ? 13.851 11.315 -17.429 1.00 73.50 205 GLU A C 1
ATOM 1690 O O . GLU A 1 205 ? 14.307 12.109 -16.610 1.00 73.50 205 GLU A O 1
ATOM 1695 N N . VAL A 1 206 ? 12.674 11.519 -18.033 1.00 71.75 206 VAL A N 1
ATOM 1696 C CA . VAL A 1 206 ? 11.826 12.698 -17.767 1.00 71.75 206 VAL A CA 1
ATOM 1697 C C . VAL A 1 206 ? 11.361 12.743 -16.308 1.00 71.75 206 VAL A C 1
ATOM 1699 O O . VAL A 1 206 ? 11.421 13.802 -15.687 1.00 71.75 206 VAL A O 1
ATOM 1702 N N . LEU A 1 207 ? 10.961 11.606 -15.728 1.00 70.69 207 LEU A N 1
ATOM 1703 C CA . LEU A 1 207 ? 10.587 11.538 -14.309 1.00 70.69 207 LEU A CA 1
ATOM 1704 C C . LEU A 1 207 ? 11.771 11.872 -13.388 1.00 70.69 207 LEU A C 1
ATOM 1706 O O . LEU A 1 207 ? 11.624 12.653 -12.453 1.00 70.69 207 LEU A O 1
ATOM 1710 N N . PHE A 1 208 ? 12.961 11.336 -13.679 1.00 77.75 208 PHE A N 1
ATOM 1711 C CA . PHE A 1 208 ? 14.179 11.644 -12.921 1.00 77.75 208 PHE A CA 1
ATOM 1712 C C . PHE A 1 208 ? 14.559 13.124 -13.013 1.00 77.75 208 PHE A C 1
ATOM 1714 O O . PHE A 1 208 ? 15.078 13.668 -12.044 1.00 77.75 208 PHE A O 1
ATOM 1721 N N . LEU A 1 209 ? 14.305 13.775 -14.151 1.00 73.69 209 LEU A N 1
ATOM 1722 C CA . LEU A 1 209 ? 14.536 15.209 -14.322 1.00 73.69 209 LEU A CA 1
ATOM 1723 C C . LEU A 1 209 ? 13.566 16.060 -13.490 1.00 73.69 209 LEU A C 1
ATOM 1725 O O . LEU A 1 209 ? 14.020 17.028 -12.887 1.00 73.69 209 LEU A O 1
ATOM 1729 N N . GLY A 1 210 ? 12.284 15.686 -13.410 1.00 70.25 210 GLY A N 1
ATOM 1730 C CA . GLY A 1 210 ? 11.303 16.382 -12.565 1.00 70.25 210 GLY A CA 1
ATOM 1731 C C . GLY A 1 210 ? 11.640 16.282 -11.074 1.00 70.25 210 GLY A C 1
ATOM 1732 O O . GLY A 1 210 ? 11.732 17.291 -10.385 1.00 70.25 210 GLY A O 1
ATOM 1733 N N . GLU A 1 211 ? 11.952 15.079 -10.591 1.00 73.44 211 GLU A N 1
ATOM 1734 C CA . GLU A 1 211 ? 12.375 14.876 -9.196 1.00 73.44 211 GLU A CA 1
ATOM 1735 C C . GLU A 1 211 ? 13.699 15.592 -8.887 1.00 73.44 211 GLU A C 1
ATOM 1737 O O . GLU A 1 211 ? 13.898 16.149 -7.806 1.00 73.44 211 GLU A O 1
ATOM 1742 N N . LEU A 1 212 ? 14.630 15.596 -9.847 1.00 74.62 212 LEU A N 1
ATOM 1743 C CA . LEU A 1 212 ? 15.883 16.331 -9.725 1.00 74.62 212 LEU A CA 1
ATOM 1744 C C . LEU A 1 212 ? 15.633 17.836 -9.566 1.00 74.62 212 LEU A C 1
ATOM 1746 O O . LEU A 1 212 ? 16.299 18.458 -8.741 1.00 74.62 212 LEU A O 1
ATOM 1750 N N . GLU A 1 213 ? 14.710 18.410 -10.338 1.00 73.88 213 GLU A N 1
ATOM 1751 C CA . GLU A 1 213 ? 14.326 19.821 -10.246 1.00 73.88 213 GLU A CA 1
ATOM 1752 C C . GLU A 1 213 ? 13.792 20.153 -8.846 1.00 73.88 213 GLU A C 1
ATOM 1754 O O . GLU A 1 213 ? 14.352 21.026 -8.181 1.00 73.88 213 GLU A O 1
ATOM 1759 N N . GLU A 1 214 ? 12.826 19.382 -8.340 1.00 73.31 214 GLU A N 1
ATOM 1760 C CA . GLU A 1 214 ? 12.249 19.586 -7.004 1.00 73.31 214 GLU A CA 1
ATOM 1761 C C . GLU A 1 214 ? 13.300 19.482 -5.881 1.00 73.31 214 GLU A C 1
ATOM 1763 O O . GLU A 1 214 ? 13.332 20.292 -4.950 1.00 73.31 214 GLU A O 1
ATOM 1768 N N . ILE A 1 215 ? 14.223 18.515 -5.964 1.00 76.81 215 ILE A N 1
ATOM 1769 C CA . ILE A 1 215 ? 15.296 18.367 -4.968 1.00 76.81 215 ILE A CA 1
ATOM 1770 C C . ILE A 1 215 ? 16.285 19.538 -5.054 1.00 76.81 215 ILE A C 1
ATOM 1772 O O . ILE A 1 215 ? 16.775 20.012 -4.022 1.00 76.81 215 ILE A O 1
ATOM 1776 N N . LEU A 1 216 ? 16.598 20.019 -6.261 1.00 71.12 216 LEU A N 1
ATOM 1777 C CA . LEU A 1 216 ? 17.503 21.149 -6.468 1.00 71.12 216 LEU A CA 1
ATOM 1778 C C . LEU A 1 216 ? 16.927 22.462 -5.936 1.00 71.12 216 LEU A C 1
ATOM 1780 O O . LEU A 1 216 ? 17.689 23.236 -5.354 1.00 71.12 216 LEU A O 1
ATOM 1784 N N . GLU A 1 217 ? 15.615 22.682 -6.048 1.00 76.12 217 GLU A N 1
ATOM 1785 C CA . GLU A 1 217 ? 14.941 23.845 -5.450 1.00 76.12 217 GLU A CA 1
ATOM 1786 C C . GLU A 1 217 ? 15.122 23.908 -3.926 1.00 76.12 217 GLU A C 1
ATOM 1788 O O . GLU A 1 217 ? 15.248 24.988 -3.345 1.00 76.12 217 GLU A O 1
ATOM 1793 N N . LEU A 1 218 ? 15.197 22.746 -3.273 1.00 74.12 218 LEU A N 1
ATOM 1794 C CA . LEU A 1 218 ? 15.376 22.622 -1.824 1.00 74.12 218 LEU A CA 1
ATOM 1795 C C . LEU A 1 218 ? 16.852 22.539 -1.392 1.00 74.12 218 LEU A C 1
ATOM 1797 O O . LEU A 1 218 ? 17.156 22.550 -0.194 1.00 74.12 218 LEU A O 1
ATOM 1801 N N . THR A 1 219 ? 17.792 22.452 -2.338 1.00 75.44 219 THR A N 1
ATOM 1802 C CA . THR A 1 219 ? 19.212 22.220 -2.047 1.00 75.44 219 THR A CA 1
ATOM 1803 C C . THR A 1 219 ? 19.954 23.521 -1.731 1.00 75.44 219 THR A C 1
ATOM 1805 O O . THR A 1 219 ? 19.977 24.473 -2.506 1.00 75.44 219 THR A O 1
ATOM 1808 N N . GLN A 1 220 ? 20.664 23.550 -0.598 1.00 76.62 220 GLN A N 1
ATOM 1809 C CA . GLN A 1 220 ? 21.514 24.685 -0.226 1.00 76.62 220 GLN A CA 1
ATOM 1810 C C . GLN A 1 220 ? 22.848 24.682 -0.990 1.00 76.62 220 GLN A C 1
ATOM 1812 O O . GLN A 1 220 ? 23.429 23.632 -1.267 1.00 76.62 220 GLN A O 1
ATOM 1817 N N . SER A 1 221 ? 23.393 25.877 -1.245 1.00 75.31 221 SER A N 1
ATOM 1818 C CA . SER A 1 221 ? 24.634 26.086 -2.016 1.00 75.31 221 SER A CA 1
ATOM 1819 C C . SER A 1 221 ? 25.827 25.183 -1.618 1.00 75.31 221 SER A C 1
ATOM 1821 O O . SER A 1 221 ? 26.440 24.605 -2.519 1.00 75.31 221 SER A O 1
ATOM 1823 N N . PRO A 1 222 ? 26.145 24.960 -0.322 1.00 80.00 222 PRO A N 1
ATOM 1824 C CA . PRO A 1 222 ? 27.265 24.095 0.070 1.00 80.00 222 PRO A CA 1
ATOM 1825 C C . PRO A 1 222 ? 27.098 22.630 -0.349 1.00 80.00 222 PRO A C 1
ATOM 1827 O O . PRO A 1 222 ? 28.079 21.953 -0.639 1.00 80.00 222 PRO A O 1
ATOM 1830 N N . GLU A 1 223 ? 25.861 22.139 -0.384 1.00 80.06 223 GLU A N 1
ATOM 1831 C CA . GLU A 1 223 ? 25.534 20.755 -0.731 1.00 80.06 223 GLU A CA 1
ATOM 1832 C C . GLU A 1 223 ? 25.438 20.591 -2.250 1.00 80.06 223 GLU A C 1
ATOM 1834 O O . GLU A 1 223 ? 25.967 19.628 -2.807 1.00 80.06 223 GLU A O 1
ATOM 1839 N N . PHE A 1 224 ? 24.902 21.604 -2.942 1.00 76.19 224 PHE A N 1
ATOM 1840 C CA . PHE A 1 224 ? 24.901 21.673 -4.402 1.00 76.19 224 PHE A CA 1
ATOM 1841 C C . PHE A 1 224 ? 26.319 21.622 -4.985 1.00 76.19 224 PHE A C 1
ATOM 1843 O O . PHE A 1 224 ? 26.583 20.859 -5.914 1.00 76.19 224 PHE A O 1
ATOM 1850 N N . GLN A 1 225 ? 27.271 22.371 -4.413 1.00 78.00 225 GLN A N 1
ATOM 1851 C CA . GLN A 1 225 ? 28.658 22.402 -4.898 1.00 78.00 225 GLN A CA 1
ATOM 1852 C C . GLN A 1 225 ? 29.317 21.016 -4.946 1.00 78.00 225 GLN A C 1
ATOM 1854 O O . GLN A 1 225 ? 30.127 20.753 -5.836 1.00 78.00 225 GLN A O 1
ATOM 1859 N N . LYS A 1 226 ? 28.945 20.108 -4.036 1.00 81.50 226 LYS A N 1
ATOM 1860 C CA . LYS A 1 226 ? 29.504 18.750 -3.962 1.00 81.50 226 LYS A CA 1
ATOM 1861 C C . LYS A 1 226 ? 28.996 17.820 -5.066 1.00 81.50 226 LYS A C 1
ATOM 1863 O O . LYS A 1 226 ? 29.638 16.811 -5.358 1.00 81.50 226 LYS A O 1
ATOM 1868 N N . VAL A 1 227 ? 27.855 18.142 -5.675 1.00 81.44 227 VAL A N 1
ATOM 1869 C CA . VAL A 1 227 ? 27.188 17.318 -6.700 1.00 81.44 227 VAL A CA 1
ATOM 1870 C C . VAL A 1 227 ? 27.076 18.011 -8.058 1.00 81.44 227 VAL A C 1
ATOM 1872 O O . VAL A 1 227 ? 26.792 17.357 -9.054 1.00 81.44 227 VAL A O 1
ATOM 1875 N N . MET A 1 228 ? 27.390 19.304 -8.126 1.00 72.12 228 MET A N 1
ATOM 1876 C CA . MET A 1 228 ? 27.319 20.154 -9.315 1.00 72.12 228 MET A CA 1
ATOM 1877 C C . MET A 1 228 ? 28.017 19.546 -10.542 1.00 72.12 228 MET A C 1
ATOM 1879 O O . MET A 1 228 ? 27.430 19.458 -11.614 1.00 72.12 228 MET A O 1
ATOM 1883 N N . ILE A 1 229 ? 29.268 19.094 -10.411 1.00 78.62 229 ILE A N 1
ATOM 1884 C CA . ILE A 1 229 ? 30.036 18.561 -11.550 1.00 78.62 229 ILE A CA 1
ATOM 1885 C C . ILE A 1 229 ? 29.399 17.291 -12.148 1.00 78.62 229 ILE A C 1
ATOM 1887 O O . ILE A 1 229 ? 29.189 17.262 -13.363 1.00 78.62 229 ILE A O 1
ATOM 1891 N N . PRO A 1 230 ? 29.117 16.223 -11.372 1.00 78.44 230 PRO A N 1
ATOM 1892 C CA . PRO A 1 230 ? 28.466 15.037 -11.927 1.00 78.44 230 PRO A CA 1
ATOM 1893 C C . PRO A 1 230 ? 27.042 15.329 -12.421 1.00 78.44 230 PRO A C 1
ATOM 1895 O O . PRO A 1 230 ? 26.658 14.800 -13.461 1.00 78.44 230 PRO A O 1
ATOM 1898 N N . LEU A 1 231 ? 26.312 16.226 -11.753 1.00 77.38 231 LEU A N 1
ATOM 1899 C CA . LEU A 1 231 ? 24.985 16.677 -12.165 1.00 77.38 231 LEU A CA 1
ATOM 1900 C C . LEU A 1 231 ? 24.997 17.336 -13.551 1.00 77.38 231 LEU A C 1
ATOM 1902 O O . LEU A 1 231 ? 24.304 16.882 -14.456 1.00 77.38 231 LEU A O 1
ATOM 1906 N N . PHE A 1 232 ? 25.831 18.359 -13.757 1.00 74.25 232 PHE A N 1
ATOM 1907 C CA . PHE A 1 232 ? 25.909 19.058 -15.043 1.00 74.25 232 PHE A CA 1
ATOM 1908 C C . PHE A 1 232 ? 26.431 18.165 -16.169 1.00 74.25 232 PHE A C 1
ATOM 1910 O O . PHE A 1 232 ? 26.000 18.309 -17.310 1.00 74.25 232 PHE A O 1
ATOM 1917 N N . LYS A 1 233 ? 27.313 17.203 -15.869 1.00 74.69 233 LYS A N 1
ATOM 1918 C CA . LYS A 1 233 ? 27.712 16.182 -16.849 1.00 74.69 233 LYS A CA 1
ATOM 1919 C C . LYS A 1 233 ? 26.531 15.316 -17.277 1.00 74.69 233 LYS A C 1
ATOM 1921 O O . LYS A 1 233 ? 26.452 14.969 -18.452 1.00 74.69 233 LYS A O 1
ATOM 1926 N N . GLN A 1 234 ? 25.642 14.959 -16.350 1.00 77.75 234 GLN A N 1
ATOM 1927 C CA . GLN A 1 234 ? 24.459 14.168 -16.668 1.00 77.75 234 GLN A CA 1
ATOM 1928 C C . GLN A 1 234 ? 23.432 14.993 -17.452 1.00 77.75 234 GLN A C 1
ATOM 1930 O O . GLN A 1 234 ? 22.998 14.551 -18.512 1.00 77.75 234 GLN A O 1
ATOM 1935 N N . LEU A 1 235 ? 23.152 16.232 -17.036 1.00 69.44 235 LEU A N 1
ATOM 1936 C CA . LEU A 1 235 ? 22.283 17.156 -17.778 1.00 69.44 235 LEU A CA 1
ATOM 1937 C C . LEU A 1 235 ? 22.802 17.433 -19.196 1.00 69.44 235 LEU A C 1
ATOM 1939 O O . LEU A 1 235 ? 22.033 17.424 -20.151 1.00 69.44 235 LEU A O 1
ATOM 1943 N N . ALA A 1 236 ? 24.117 17.598 -19.368 1.00 68.88 236 ALA A N 1
ATOM 1944 C CA . ALA A 1 236 ? 24.720 17.765 -20.688 1.00 68.88 236 ALA A CA 1
ATOM 1945 C C . ALA A 1 236 ? 24.506 16.539 -21.591 1.00 68.88 236 ALA A C 1
ATOM 1947 O O . ALA A 1 236 ? 24.332 16.698 -22.796 1.00 68.88 236 ALA A O 1
ATOM 1948 N N . LYS A 1 237 ? 24.493 15.317 -21.044 1.00 75.25 237 LYS A N 1
ATOM 1949 C CA . LYS A 1 237 ? 24.139 14.116 -21.820 1.00 75.25 237 LYS A CA 1
ATOM 1950 C C . LYS A 1 237 ? 22.661 14.113 -22.205 1.00 75.25 237 LYS A C 1
ATOM 1952 O O . LYS A 1 237 ? 22.365 13.809 -23.354 1.00 75.25 237 LYS A O 1
ATOM 1957 N N . CYS A 1 238 ? 21.775 14.509 -21.289 1.00 70.81 238 CYS A N 1
ATOM 1958 C CA . CYS A 1 238 ? 20.333 14.606 -21.544 1.00 70.81 238 CYS A CA 1
ATOM 1959 C C . CYS A 1 238 ? 20.047 15.589 -22.695 1.00 70.81 238 CYS A C 1
ATOM 1961 O O . CYS A 1 238 ? 19.360 15.248 -23.651 1.00 70.81 238 CYS A O 1
ATOM 1963 N N . LEU A 1 239 ? 20.668 16.776 -22.665 1.00 64.88 239 LEU A N 1
ATOM 1964 C CA . LEU A 1 239 ? 20.516 17.820 -23.692 1.00 64.88 239 LEU A CA 1
ATOM 1965 C C . LEU A 1 239 ? 21.053 17.416 -25.075 1.00 64.88 239 LEU A C 1
ATOM 1967 O O . LEU A 1 239 ? 20.603 17.944 -26.089 1.00 64.88 239 LEU A O 1
ATOM 1971 N N . ASN A 1 240 ? 22.016 16.494 -25.120 1.00 64.81 240 ASN A N 1
ATOM 1972 C CA . ASN A 1 240 ? 22.589 15.969 -26.361 1.00 64.81 240 ASN A CA 1
ATOM 1973 C C . ASN A 1 240 ? 21.939 14.646 -26.810 1.00 64.81 240 ASN A C 1
ATOM 1975 O O . ASN A 1 240 ? 22.319 14.102 -27.848 1.00 64.81 240 ASN A O 1
ATOM 1979 N N . SER A 1 241 ? 20.976 14.115 -26.047 1.00 64.69 241 SER A N 1
ATOM 1980 C CA . SER A 1 241 ? 20.228 12.913 -26.412 1.00 64.69 241 SER A CA 1
ATOM 1981 C C . SER A 1 241 ? 19.286 13.214 -27.578 1.00 64.69 241 SER A C 1
ATOM 1983 O O . SER A 1 241 ? 18.522 14.181 -27.548 1.00 64.69 241 SER A O 1
ATOM 1985 N N . GLN A 1 242 ? 19.297 12.360 -28.605 1.00 53.22 242 GLN A N 1
ATOM 1986 C CA . GLN A 1 242 ? 18.412 12.486 -29.773 1.00 53.22 242 GLN A CA 1
ATOM 1987 C C . GLN A 1 242 ? 16.919 12.416 -29.391 1.00 53.22 242 GLN A C 1
ATOM 1989 O O . GLN A 1 242 ? 16.077 12.934 -30.119 1.00 53.22 242 GLN A O 1
ATOM 1994 N N . HIS A 1 243 ? 16.590 11.850 -28.223 1.00 55.22 243 HIS A N 1
ATOM 1995 C CA . HIS A 1 243 ? 15.224 11.772 -27.696 1.00 55.22 243 HIS A CA 1
ATOM 1996 C C . HIS A 1 243 ? 14.695 13.093 -27.110 1.00 55.22 243 HIS A C 1
ATOM 1998 O O . HIS A 1 243 ? 13.483 13.244 -26.989 1.00 55.22 243 HIS A O 1
ATOM 2004 N N . PHE A 1 244 ? 15.567 14.055 -26.777 1.00 45.78 244 PHE A N 1
ATOM 2005 C CA . PHE A 1 244 ? 15.182 15.348 -26.186 1.00 45.78 244 PHE A CA 1
ATOM 2006 C C . PHE A 1 244 ? 15.017 16.473 -27.227 1.00 45.78 244 PHE A C 1
ATOM 2008 O O . PHE A 1 244 ? 14.395 17.499 -26.952 1.00 45.78 244 PHE A O 1
ATOM 2015 N N . GLN A 1 245 ? 15.522 16.275 -28.451 1.00 43.34 245 GLN A N 1
ATOM 2016 C CA . GLN A 1 245 ? 15.409 17.240 -29.553 1.00 43.34 245 GLN A CA 1
ATOM 2017 C C . GLN A 1 245 ? 13.980 17.536 -30.072 1.00 43.34 245 GLN A C 1
ATOM 2019 O O . GLN A 1 245 ? 13.811 18.600 -30.668 1.00 43.34 245 GLN A O 1
ATOM 2024 N N . PRO A 1 246 ? 12.928 16.715 -29.848 1.00 42.41 246 PRO A N 1
ATOM 2025 C CA . PRO A 1 246 ? 11.567 17.109 -30.223 1.00 42.41 246 PRO A CA 1
ATOM 2026 C C . PRO A 1 246 ? 10.966 18.200 -29.319 1.00 42.41 246 PRO A C 1
ATOM 2028 O O . PRO A 1 246 ? 10.093 18.938 -29.770 1.00 42.41 246 PRO A O 1
ATOM 2031 N N . PHE A 1 247 ? 11.418 18.322 -28.061 1.00 42.66 247 PHE A N 1
ATOM 2032 C CA . PHE A 1 247 ? 10.795 19.212 -27.067 1.00 42.66 247 PHE A CA 1
ATOM 2033 C C . PHE A 1 247 ? 11.277 20.667 -27.136 1.00 42.66 247 PHE A C 1
ATOM 2035 O O . PHE A 1 247 ? 10.542 21.568 -26.747 1.00 42.66 247 PHE A O 1
ATOM 2042 N N . THR A 1 248 ? 12.479 20.928 -27.655 1.00 42.31 248 THR A N 1
ATOM 2043 C CA . THR A 1 248 ? 13.045 22.289 -27.742 1.00 42.31 248 THR A CA 1
ATOM 2044 C C . THR A 1 248 ? 12.790 22.986 -29.080 1.00 42.31 248 THR A C 1
ATOM 2046 O O . THR A 1 248 ? 13.108 24.163 -29.220 1.00 42.31 248 THR A O 1
ATOM 2049 N N . ALA A 1 249 ? 12.199 22.299 -30.063 1.00 37.56 249 ALA A N 1
ATOM 2050 C CA . ALA A 1 249 ? 11.983 22.838 -31.408 1.00 37.56 249 ALA A CA 1
ATOM 2051 C C . ALA A 1 249 ? 10.657 23.613 -31.593 1.00 37.56 249 ALA A C 1
ATOM 2053 O O . ALA A 1 249 ? 10.364 24.029 -32.711 1.00 37.56 249 ALA A O 1
ATOM 2054 N N . HIS A 1 250 ? 9.850 23.789 -30.538 1.00 38.09 250 HIS A N 1
ATOM 2055 C CA . HIS A 1 250 ? 8.531 24.447 -30.605 1.00 38.09 250 HIS A CA 1
ATOM 2056 C C . HIS A 1 250 ? 8.362 25.620 -29.618 1.00 38.09 250 HIS A C 1
ATOM 2058 O O . HIS A 1 250 ? 7.233 25.942 -29.245 1.00 38.09 250 HIS A O 1
ATOM 2064 N N . SER A 1 251 ? 9.462 26.268 -29.222 1.00 35.69 251 SER A N 1
ATOM 2065 C CA . SER A 1 251 ? 9.443 27.524 -28.452 1.00 35.69 251 SER A CA 1
ATOM 2066 C C . SER A 1 251 ? 9.840 28.714 -29.315 1.00 35.69 251 SER A C 1
ATOM 2068 O O . SER A 1 251 ? 10.832 28.578 -30.066 1.00 35.69 251 SER A O 1
#

InterPro domains:
  IPR002554 Protein phosphatase 2A, regulatory B subunit, B56 [PF01603] (1-177)
  IPR002554 Protein phosphatase 2A, regulatory B subunit, B56 [PTHR10257] (1-177)
  IPR011989 Armadillo-like helical [G3DSA:1.25.10.10] (1-177)
  IPR011989 Armadillo-like helical [G3DSA:1.25.10.10] (178-249)
  IPR016024 Armadillo-type fold [SSF48371] (1-245)

pLDDT: mean 76.85, std 15.04, range [35.69, 97.75]

Sequence (251 aa):
MKRQTLLELVDYANSGGGKFTEAVSEDIVFVLSQNLFRSLPPARSHEAESFDAEEEEPSLDPAWPHLQIVYEFLLRYVVSNDTDAKVAKKYIDQQFVLKLLELFDSEDPRERDYLKTILHRIYGKFMVHRPFIRKAINNVFYRFIFETERHNGVAELLEILGSIINGFALPLKEEHKFVEKDSKLAEPVLKSLLKYWPVTNSQKEVLFLGELEEILELTQSPEFQKVMIPLFKQLAKCLNSQHFQPFTAHS